Protein AF-A0A8S1X9P2-F1 (afdb_monomer_lite)

Sequence (285 aa):
MLPKLHQSSSVQSVRTSEDFSLNEVKRRQKQLELESQTVENRIKQLKKENEKLSKKVEMAEQLALDVYASRLAQKMKKEQKQHQLSMIDPTKYQQTQYERMHLKKMKQEVREMKHQDAQLMKNSIKFEIMRTNEEQIKIAQNLRLRATLKKEEEKLSQAMIQEKLFEKQQKVRLEQERERQKIIMENEKYEYSIKQLEAQELKLVEKLQATQQREQAVKEKLMAATRLAPEDFDRTYLGGQSIICDQEKQEQKQEEQKQEEQQEQKEQQQEGGQSGEGGQGTQTE

Structure (mmCIF, N/CA/C/O backbone):
data_AF-A0A8S1X9P2-F1
#
_entry.id   AF-A0A8S1X9P2-F1
#
loop_
_atom_site.group_PDB
_atom_site.id
_atom_site.type_symbol
_atom_site.label_atom_id
_atom_site.label_alt_id
_atom_site.label_comp_id
_atom_site.label_asym_id
_atom_site.label_entity_id
_atom_site.label_seq_id
_atom_site.pdbx_PDB_ins_code
_atom_site.Cartn_x
_atom_site.Cartn_y
_atom_site.Cartn_z
_atom_site.occupancy
_atom_site.B_iso_or_equiv
_atom_site.auth_seq_id
_atom_site.auth_comp_id
_atom_site.auth_asym_id
_atom_site.auth_atom_id
_atom_site.pdbx_PDB_model_num
ATOM 1 N N . MET A 1 1 ? -12.035 -14.736 33.231 1.00 41.22 1 MET A N 1
ATOM 2 C CA . MET A 1 1 ? -10.633 -14.357 32.948 1.00 41.22 1 MET A CA 1
ATOM 3 C C . MET A 1 1 ? -10.681 -13.140 32.047 1.00 41.22 1 MET A C 1
ATOM 5 O O . MET A 1 1 ? -11.516 -13.146 31.151 1.00 41.22 1 MET A O 1
ATOM 9 N N . LEU A 1 2 ? -9.856 -12.119 32.282 1.00 44.03 2 LEU A N 1
ATOM 10 C CA . LEU A 1 2 ? -9.771 -10.975 31.369 1.00 44.03 2 LEU A CA 1
ATOM 11 C C . LEU A 1 2 ? -9.120 -11.402 30.040 1.00 44.03 2 LEU A C 1
ATOM 13 O O . LEU A 1 2 ? -8.234 -12.265 30.065 1.00 44.03 2 LEU A O 1
ATOM 17 N N . PRO A 1 3 ? -9.493 -10.797 28.897 1.00 45.56 3 PRO A N 1
ATOM 18 C CA . PRO A 1 3 ? -8.665 -10.853 27.702 1.00 45.56 3 PRO A CA 1
ATOM 19 C C . PRO A 1 3 ? -7.282 -10.293 28.047 1.00 45.56 3 PRO A C 1
ATOM 21 O O . PRO A 1 3 ? -7.175 -9.191 28.586 1.00 45.56 3 PRO A O 1
ATOM 24 N N . LYS A 1 4 ? -6.207 -11.030 27.749 1.00 45.28 4 LYS A N 1
ATOM 25 C CA . LYS A 1 4 ? -4.866 -10.439 27.814 1.00 45.28 4 LYS A CA 1
ATOM 26 C C . LYS A 1 4 ? -4.797 -9.351 26.749 1.00 45.28 4 LYS A C 1
ATOM 28 O O . LYS A 1 4 ? -4.825 -9.680 25.561 1.00 45.28 4 LYS A O 1
ATOM 33 N N . LEU A 1 5 ? -4.673 -8.092 27.172 1.00 44.78 5 LEU A N 1
ATOM 34 C CA . LEU A 1 5 ? -4.227 -7.006 26.305 1.00 44.78 5 LEU A CA 1
ATOM 35 C C . LEU A 1 5 ? -2.897 -7.435 25.686 1.00 44.78 5 LEU A C 1
ATOM 37 O O . LEU A 1 5 ? -1.867 -7.483 26.360 1.00 44.78 5 LEU A O 1
ATOM 41 N N . HIS A 1 6 ? -2.939 -7.806 24.411 1.00 48.06 6 HIS A N 1
ATOM 42 C CA . HIS A 1 6 ? -1.732 -7.979 23.629 1.00 48.06 6 HIS A CA 1
ATOM 43 C C . HIS A 1 6 ? -1.259 -6.565 23.328 1.00 48.06 6 HIS A C 1
ATOM 45 O O . HIS A 1 6 ? -1.804 -5.912 22.443 1.00 48.06 6 HIS A O 1
ATOM 51 N N . GLN A 1 7 ? -0.289 -6.080 24.108 1.00 44.88 7 GLN A N 1
ATOM 52 C CA . GLN A 1 7 ? 0.473 -4.899 23.718 1.00 44.88 7 GLN A CA 1
ATOM 53 C C . GLN A 1 7 ? 0.973 -5.142 22.294 1.00 44.88 7 GLN A C 1
ATOM 55 O O . GLN A 1 7 ? 1.669 -6.136 22.065 1.00 44.88 7 GLN A O 1
ATOM 60 N N . SER A 1 8 ? 0.575 -4.272 21.360 1.00 49.81 8 SER A N 1
ATOM 61 C CA . SER A 1 8 ? 1.007 -4.281 19.962 1.00 49.81 8 SER A CA 1
ATOM 62 C C . SER A 1 8 ? 2.530 -4.442 19.954 1.00 49.81 8 SER A C 1
ATOM 64 O O . SER A 1 8 ? 3.248 -3.574 20.454 1.00 49.81 8 SER A O 1
ATOM 66 N N . SER A 1 9 ? 3.014 -5.623 19.544 1.00 43.22 9 SER A N 1
ATOM 67 C CA . SER A 1 9 ? 4.358 -6.097 19.899 1.00 43.22 9 SER A CA 1
ATOM 68 C C . SER A 1 9 ? 5.398 -5.120 19.377 1.00 43.22 9 SER A C 1
ATOM 70 O O . SER A 1 9 ? 5.519 -5.010 18.158 1.00 43.22 9 SER A O 1
ATOM 72 N N . SER A 1 10 ? 6.088 -4.424 20.294 1.00 46.69 10 SER A N 1
ATOM 73 C CA . SER A 1 10 ? 6.874 -3.208 20.037 1.00 46.69 10 SER A CA 1
ATOM 74 C C . SER A 1 10 ? 7.540 -3.227 18.663 1.00 46.69 10 SER A C 1
ATOM 76 O O . SER A 1 10 ? 8.606 -3.818 18.477 1.00 46.69 10 SER A O 1
ATOM 78 N N . VAL A 1 11 ? 6.871 -2.601 17.688 1.00 51.28 11 VAL A N 1
ATOM 79 C CA . VAL A 1 11 ? 7.419 -2.429 16.347 1.00 51.28 11 VAL A CA 1
ATOM 80 C C . VAL A 1 11 ? 8.598 -1.500 16.540 1.00 51.28 11 VAL A C 1
ATOM 82 O O . VAL A 1 11 ? 8.418 -0.331 16.888 1.00 51.28 11 VAL A O 1
ATOM 85 N N . GLN A 1 12 ? 9.802 -2.060 16.419 1.00 41.25 12 GLN A N 1
ATOM 86 C CA . GLN A 1 12 ? 11.033 -1.331 16.678 1.00 41.25 12 GLN A CA 1
ATOM 87 C C . GLN A 1 12 ? 10.991 -0.029 15.884 1.00 41.25 12 GLN A C 1
ATOM 89 O O . GLN A 1 12 ? 10.782 -0.037 14.672 1.00 41.25 12 GLN A O 1
ATOM 94 N N . SER A 1 13 ? 11.162 1.092 16.584 1.00 44.38 13 SER A N 1
ATOM 95 C CA . SER A 1 13 ? 11.239 2.413 15.970 1.00 44.38 13 SER A CA 1
ATOM 96 C C . SER A 1 13 ? 12.555 2.511 15.194 1.00 44.38 13 SER A C 1
ATOM 98 O O . SER A 1 13 ? 13.519 3.107 15.681 1.00 44.38 13 SER A O 1
ATOM 100 N N . VAL A 1 14 ? 12.592 1.920 13.995 1.00 44.09 14 VAL A N 1
ATOM 101 C CA . VAL A 1 14 ? 13.696 1.990 13.030 1.00 44.09 14 VAL A CA 1
ATOM 102 C C . VAL A 1 14 ? 13.754 3.413 12.467 1.00 44.09 14 VAL A C 1
ATOM 104 O O . VAL A 1 14 ? 13.361 3.707 11.343 1.00 44.09 14 VAL A O 1
ATOM 107 N N . ARG A 1 15 ? 14.221 4.333 13.316 1.00 52.78 15 ARG A N 1
ATOM 108 C CA . ARG A 1 15 ? 14.646 5.686 12.959 1.00 52.78 15 ARG A CA 1
ATOM 109 C C . ARG A 1 15 ? 16.045 5.615 12.351 1.00 52.78 15 ARG A C 1
ATOM 111 O O . ARG A 1 15 ? 17.013 6.088 12.941 1.00 52.78 15 ARG A O 1
ATOM 118 N N . THR A 1 16 ? 16.134 5.036 11.164 1.00 39.41 16 THR A N 1
ATOM 119 C CA . THR A 1 16 ? 17.288 5.178 10.275 1.00 39.41 16 THR A CA 1
ATOM 120 C C . THR A 1 16 ? 16.790 5.598 8.902 1.00 39.41 16 THR A C 1
ATOM 122 O O . THR A 1 16 ? 15.787 5.096 8.401 1.00 39.41 16 THR A O 1
ATOM 125 N N . SER A 1 17 ? 17.471 6.578 8.313 1.00 44.38 17 SER A N 1
ATOM 126 C CA . SER A 1 17 ? 17.181 7.113 6.983 1.00 44.38 17 SER A CA 1
ATOM 127 C C . SER A 1 17 ? 17.712 6.164 5.908 1.00 44.38 17 SER A C 1
ATOM 129 O O . SER A 1 17 ? 18.688 6.469 5.224 1.00 44.38 17 SER A O 1
ATOM 131 N N . GLU A 1 18 ? 17.105 4.987 5.813 1.00 43.50 18 GLU A N 1
ATOM 132 C CA . GLU A 1 18 ? 17.367 4.019 4.753 1.00 43.50 18 GLU A CA 1
ATOM 133 C C . GLU A 1 18 ? 16.342 4.219 3.633 1.00 43.50 18 GLU A C 1
ATOM 135 O O . GLU A 1 18 ? 15.146 4.386 3.884 1.00 43.50 18 GLU A O 1
ATOM 140 N N . ASP A 1 19 ? 16.812 4.234 2.383 1.00 51.72 19 ASP A N 1
ATOM 141 C CA . ASP A 1 19 ? 15.969 4.397 1.199 1.00 51.72 19 ASP A CA 1
ATOM 142 C C . ASP A 1 19 ? 15.127 3.132 0.961 1.00 51.72 19 ASP A C 1
ATOM 144 O O . ASP A 1 19 ? 15.431 2.312 0.093 1.00 51.72 19 ASP A O 1
ATOM 148 N N . PHE A 1 20 ? 14.046 2.980 1.735 1.00 65.06 20 PHE A N 1
ATOM 149 C CA . PHE A 1 20 ? 13.097 1.880 1.585 1.00 65.06 20 PHE A CA 1
ATOM 150 C C . PHE A 1 20 ? 12.673 1.743 0.124 1.00 65.06 20 PHE A C 1
ATOM 152 O O . PHE A 1 20 ? 12.268 2.713 -0.528 1.00 65.06 20 PHE A O 1
ATOM 159 N N . SER A 1 21 ? 12.734 0.519 -0.392 1.00 86.62 21 SER A N 1
ATOM 160 C CA . SER A 1 21 ? 12.270 0.204 -1.733 1.00 86.62 21 SER A CA 1
ATOM 161 C C . SER A 1 21 ? 10.777 0.512 -1.860 1.00 86.62 21 SER A C 1
ATOM 163 O O . SER A 1 21 ? 10.005 0.327 -0.917 1.00 86.62 21 SER A O 1
ATOM 165 N N . LEU A 1 22 ? 10.316 0.865 -3.062 1.00 86.06 22 LEU A N 1
ATOM 166 C CA . LEU A 1 22 ? 8.883 0.970 -3.361 1.00 86.06 22 LEU A CA 1
ATOM 167 C C . LEU A 1 22 ? 8.110 -0.308 -2.954 1.00 86.06 22 LEU A C 1
ATOM 169 O O . LEU A 1 22 ? 6.969 -0.237 -2.498 1.00 86.06 22 LEU A O 1
ATOM 173 N N . ASN A 1 23 ? 8.757 -1.475 -3.042 1.00 87.38 23 ASN A N 1
ATOM 174 C CA . ASN A 1 23 ? 8.205 -2.766 -2.618 1.00 87.38 23 ASN A CA 1
ATOM 175 C C . ASN A 1 23 ? 8.175 -2.967 -1.090 1.00 87.38 23 ASN A C 1
ATOM 177 O O . ASN A 1 23 ? 7.505 -3.875 -0.603 1.00 87.38 23 ASN A O 1
ATOM 181 N N . GLU A 1 24 ? 8.914 -2.178 -0.317 1.00 88.75 24 GLU A N 1
ATOM 182 C CA . GLU A 1 24 ? 8.923 -2.194 1.155 1.00 88.75 24 GLU A CA 1
ATOM 183 C C . GLU A 1 24 ? 7.881 -1.227 1.691 1.00 88.75 24 GLU A C 1
ATOM 185 O O . GLU A 1 24 ? 7.040 -1.626 2.492 1.00 88.75 24 GLU A O 1
ATOM 190 N N . VAL A 1 25 ? 7.828 -0.020 1.126 1.00 91.38 25 VAL A N 1
ATOM 191 C CA . VAL A 1 25 ? 6.778 0.967 1.401 1.00 91.38 25 VAL A CA 1
ATOM 192 C C . VAL A 1 25 ? 5.381 0.391 1.099 1.00 91.38 25 VAL A C 1
ATOM 194 O O . VAL A 1 25 ? 4.486 0.503 1.939 1.00 91.38 25 VAL A O 1
ATOM 197 N N . LYS A 1 26 ? 5.206 -0.337 -0.020 1.00 91.19 26 LYS A N 1
ATOM 198 C CA . LYS A 1 26 ? 3.959 -1.072 -0.342 1.00 91.19 26 LYS A CA 1
ATOM 199 C C . LYS A 1 26 ? 3.680 -2.269 0.580 1.00 91.19 26 LYS A C 1
ATOM 201 O O . LYS A 1 26 ? 2.520 -2.582 0.841 1.00 91.19 26 LYS A O 1
ATOM 206 N N . ARG A 1 27 ? 4.713 -2.941 1.110 1.00 92.38 27 ARG A N 1
ATOM 207 C CA . ARG A 1 27 ? 4.535 -3.999 2.128 1.00 92.38 27 ARG A CA 1
ATOM 208 C C . ARG A 1 27 ? 4.096 -3.412 3.475 1.00 92.38 27 ARG A C 1
ATOM 210 O O . ARG A 1 27 ? 3.209 -3.988 4.102 1.00 92.38 27 ARG A O 1
ATOM 217 N N . ARG A 1 28 ? 4.645 -2.259 3.877 1.00 91.81 28 ARG A N 1
ATOM 218 C CA . ARG A 1 28 ? 4.240 -1.525 5.088 1.00 91.81 28 ARG A CA 1
ATOM 219 C C . ARG A 1 28 ? 2.803 -1.006 4.986 1.00 91.81 28 ARG A C 1
ATOM 221 O O . ARG A 1 28 ? 2.059 -1.199 5.939 1.00 91.81 28 ARG A O 1
ATOM 228 N N . GLN A 1 29 ? 2.381 -0.476 3.833 1.00 93.81 29 GLN A N 1
ATOM 229 C CA . GLN A 1 29 ? 0.988 -0.055 3.596 1.00 93.81 29 GLN A CA 1
ATOM 230 C C . GLN A 1 29 ? -0.006 -1.179 3.904 1.00 93.81 29 GLN A C 1
ATOM 232 O O . GLN A 1 29 ? -0.867 -1.040 4.769 1.00 93.81 29 GLN A O 1
ATOM 237 N N . LYS A 1 30 ? 0.195 -2.349 3.290 1.00 94.69 30 LYS A N 1
ATOM 238 C CA . LYS A 1 30 ? -0.652 -3.525 3.522 1.00 94.69 30 LYS A CA 1
ATOM 239 C C . LYS A 1 30 ? -0.609 -4.032 4.972 1.00 94.69 30 LYS A C 1
ATOM 241 O O . LYS A 1 30 ? -1.596 -4.576 5.460 1.00 94.69 30 LYS A O 1
ATOM 246 N N . GLN A 1 31 ? 0.522 -3.890 5.668 1.00 94.44 31 GLN A N 1
ATOM 247 C CA . GLN A 1 31 ? 0.604 -4.223 7.094 1.00 94.44 31 GLN A CA 1
ATOM 248 C C . GLN A 1 31 ? -0.285 -3.288 7.926 1.00 94.44 31 GLN A C 1
ATOM 250 O O . GLN A 1 31 ? -1.043 -3.770 8.761 1.00 94.44 31 GLN A O 1
ATOM 255 N N . LEU A 1 32 ? -0.230 -1.982 7.657 1.00 92.75 32 LEU A N 1
ATOM 256 C CA . LEU A 1 32 ? -1.015 -0.959 8.350 1.00 92.75 32 LEU A CA 1
ATOM 257 C C . LEU A 1 32 ? -2.524 -1.098 8.092 1.00 92.75 32 LEU A C 1
ATOM 259 O O . LEU A 1 32 ? -3.319 -0.963 9.018 1.00 92.75 32 LEU A O 1
ATOM 263 N N . GLU A 1 33 ? -2.933 -1.444 6.869 1.00 93.19 33 GLU A N 1
ATOM 264 C CA . GLU A 1 33 ? -4.331 -1.776 6.546 1.00 93.19 33 GLU A CA 1
ATOM 265 C C . GLU A 1 33 ? -4.862 -2.934 7.416 1.00 93.19 33 GLU A C 1
ATOM 267 O O . GLU A 1 33 ? -5.949 -2.845 7.995 1.00 93.19 33 GLU A O 1
ATOM 272 N N . LEU A 1 34 ? -4.075 -4.009 7.552 1.00 94.38 34 LEU A N 1
ATOM 273 C CA . LEU A 1 34 ? -4.416 -5.176 8.375 1.00 94.38 34 LEU A CA 1
ATOM 274 C C . LEU A 1 34 ? -4.396 -4.856 9.878 1.00 94.38 34 LEU A C 1
ATOM 276 O O . LEU A 1 34 ? -5.236 -5.358 10.626 1.00 94.38 34 LEU A O 1
ATOM 280 N N . GLU A 1 35 ? -3.457 -4.023 10.323 1.00 92.56 35 GLU A N 1
ATOM 281 C CA . GLU A 1 35 ? -3.331 -3.556 11.706 1.00 92.56 35 GLU A CA 1
ATOM 282 C C . GLU A 1 35 ? -4.546 -2.701 12.105 1.00 92.56 35 GLU A C 1
ATOM 284 O O . GLU A 1 35 ? -5.228 -3.026 13.078 1.00 92.56 35 GLU A O 1
ATOM 289 N N . SER A 1 36 ? -4.914 -1.717 11.277 1.00 93.38 36 SER A N 1
ATOM 290 C CA . SER A 1 36 ? -6.122 -0.893 11.435 1.00 93.38 36 SER A CA 1
ATOM 291 C C . SER A 1 36 ? -7.396 -1.740 11.520 1.00 93.38 36 SER A C 1
ATOM 293 O O . SER A 1 36 ? -8.146 -1.649 12.497 1.00 93.38 36 SER A O 1
ATOM 295 N N . GLN A 1 37 ? -7.602 -2.665 10.574 1.00 93.56 37 GLN A N 1
ATOM 296 C CA . GLN A 1 37 ? -8.762 -3.562 10.599 1.00 93.56 37 GLN A CA 1
ATOM 297 C C . GLN A 1 37 ? -8.764 -4.498 11.827 1.00 93.56 37 GLN A C 1
ATOM 299 O O . GLN A 1 37 ? -9.829 -4.874 12.326 1.00 93.56 37 GLN A O 1
ATOM 304 N N . THR A 1 38 ? -7.591 -4.841 12.365 1.00 95.50 38 THR A N 1
ATOM 305 C CA . THR A 1 38 ? -7.461 -5.621 13.606 1.00 95.50 38 THR A CA 1
ATOM 306 C C . THR A 1 38 ? -7.850 -4.802 14.841 1.00 95.50 38 THR A C 1
ATOM 308 O O . THR A 1 38 ? -8.522 -5.339 15.725 1.00 95.50 38 THR A O 1
ATOM 311 N N . VAL A 1 39 ? -7.502 -3.511 14.912 1.00 90.62 39 VAL A N 1
ATOM 312 C CA . VAL A 1 39 ? -7.982 -2.606 15.978 1.00 90.62 39 VAL A CA 1
ATOM 313 C C . VAL A 1 39 ? -9.495 -2.390 15.859 1.00 90.62 39 VAL A C 1
ATOM 315 O O . VAL A 1 39 ? -10.218 -2.566 16.839 1.00 90.62 39 VAL A O 1
ATOM 318 N N . GLU A 1 40 ? -10.019 -2.114 14.658 1.00 92.19 40 GLU A N 1
ATOM 319 C CA . GLU A 1 40 ? -11.467 -1.976 14.439 1.00 92.19 40 GLU A CA 1
ATOM 320 C C . GLU A 1 40 ? -12.256 -3.202 14.915 1.00 92.19 40 GLU A C 1
ATOM 322 O O . GLU A 1 40 ? -13.329 -3.069 15.507 1.00 92.19 40 GLU A O 1
ATOM 327 N N . ASN A 1 41 ? -11.758 -4.409 14.640 1.00 94.81 41 ASN A N 1
ATOM 328 C CA . ASN A 1 41 ? -12.434 -5.640 15.035 1.00 94.81 41 ASN A CA 1
ATOM 329 C C . ASN A 1 41 ? -12.411 -5.842 16.558 1.00 94.81 41 ASN A C 1
ATOM 331 O O . ASN A 1 41 ? -13.426 -6.264 17.117 1.00 94.81 41 ASN A O 1
ATOM 335 N N . ARG A 1 42 ? -11.327 -5.448 17.243 1.00 94.19 42 ARG A N 1
ATOM 336 C CA . ARG A 1 42 ? -11.269 -5.402 18.714 1.00 94.19 42 ARG A CA 1
ATOM 337 C C . ARG A 1 42 ? -12.253 -4.380 19.289 1.00 94.19 42 ARG A C 1
ATOM 339 O O . ARG A 1 42 ? -13.048 -4.737 20.154 1.00 94.19 42 ARG A O 1
ATOM 346 N N . ILE A 1 43 ? -12.327 -3.170 18.728 1.00 93.06 43 ILE A N 1
ATOM 347 C CA . ILE A 1 43 ? -13.335 -2.148 19.077 1.00 93.06 43 ILE A CA 1
ATOM 348 C C . ILE A 1 43 ? -14.765 -2.686 18.904 1.00 93.06 43 ILE A C 1
ATOM 350 O O . ILE A 1 43 ? -15.606 -2.525 19.791 1.00 93.06 43 ILE A O 1
ATOM 354 N N . LYS A 1 44 ? -15.062 -3.351 17.779 1.00 94.38 44 LYS A N 1
ATOM 355 C CA . LYS A 1 44 ? -16.380 -3.952 17.500 1.00 94.38 44 LYS A CA 1
ATOM 356 C C . LYS A 1 44 ? -16.704 -5.095 18.470 1.00 94.38 44 LYS A C 1
ATOM 358 O O . LYS A 1 44 ? -17.869 -5.257 18.833 1.00 94.38 44 LYS A O 1
ATOM 363 N N . GLN A 1 45 ? -15.707 -5.865 18.912 1.00 93.50 45 GLN A N 1
ATOM 364 C CA . GLN A 1 45 ? -15.873 -6.881 19.952 1.00 93.50 45 GLN A CA 1
ATOM 365 C C . GLN A 1 45 ? -16.138 -6.247 21.324 1.00 93.50 45 GLN A C 1
ATOM 367 O O . GLN A 1 45 ? -17.126 -6.611 21.954 1.00 93.50 45 GLN A O 1
ATOM 372 N N . LEU A 1 46 ? -15.332 -5.269 21.752 1.00 90.38 46 LEU A N 1
ATOM 373 C CA . LEU A 1 46 ? -15.502 -4.562 23.028 1.00 90.38 46 LEU A CA 1
ATOM 374 C C . LEU A 1 46 ? -16.867 -3.876 23.125 1.00 90.38 46 LEU A C 1
ATOM 376 O O . LEU A 1 46 ? -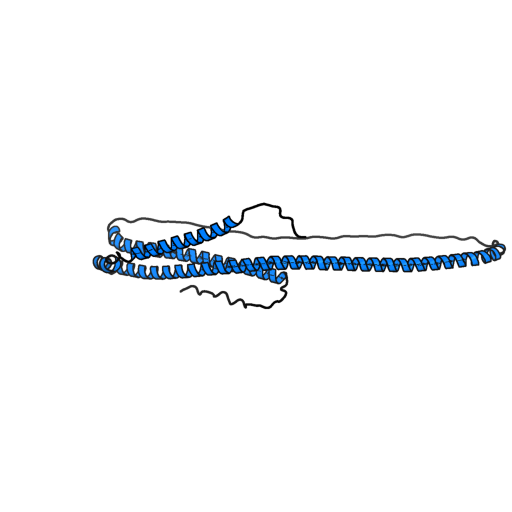17.539 -4.019 24.141 1.00 90.38 46 LEU A O 1
ATOM 380 N N . LYS A 1 47 ? -17.330 -3.206 22.059 1.00 91.12 47 LYS A N 1
ATOM 381 C CA . LYS A 1 47 ? -18.683 -2.620 22.011 1.00 91.12 47 LYS A CA 1
ATOM 382 C C . LYS A 1 47 ? -19.768 -3.685 22.219 1.00 91.12 47 LYS A C 1
ATOM 384 O O . LYS A 1 47 ? -20.650 -3.480 23.043 1.00 91.12 47 LYS A O 1
ATOM 389 N N . LYS A 1 48 ? -19.669 -4.843 21.550 1.00 93.88 48 LYS A N 1
ATOM 390 C CA . LYS A 1 48 ? -20.620 -5.965 21.702 1.00 93.88 48 LYS A CA 1
ATOM 391 C C . LYS A 1 48 ? -20.532 -6.668 23.059 1.00 93.88 48 LYS A C 1
ATOM 393 O O . LYS A 1 48 ? -21.536 -7.191 23.532 1.00 93.88 48 LYS A O 1
ATOM 398 N N . GLU A 1 49 ? -19.350 -6.751 23.665 1.00 91.75 49 GLU A N 1
ATOM 399 C CA . GLU A 1 49 ? -19.176 -7.323 25.003 1.00 91.75 49 GLU A CA 1
ATOM 400 C C . GLU A 1 49 ? -19.740 -6.384 26.068 1.00 91.75 49 GLU A C 1
ATOM 402 O O . GLU A 1 49 ? -20.504 -6.830 26.921 1.00 91.75 49 GLU A O 1
ATOM 407 N N . ASN A 1 50 ? -19.455 -5.085 25.951 1.00 88.25 50 ASN A N 1
ATOM 408 C CA . ASN A 1 50 ? -19.985 -4.065 26.842 1.00 88.25 50 ASN A CA 1
ATOM 409 C C . ASN A 1 50 ? -21.509 -3.961 26.715 1.00 88.25 50 ASN A C 1
ATOM 411 O O . ASN A 1 50 ? -22.187 -4.063 27.719 1.00 88.25 50 ASN A O 1
ATOM 415 N N . GLU A 1 51 ? -22.078 -3.916 25.506 1.00 90.88 51 GLU A N 1
ATOM 416 C CA . GLU A 1 51 ? -23.538 -3.934 25.298 1.00 90.88 51 GLU A CA 1
ATOM 417 C C . GLU A 1 51 ? -24.209 -5.165 25.941 1.00 90.88 51 GLU A C 1
ATOM 419 O O . GLU A 1 51 ? -25.241 -5.046 26.600 1.00 90.88 51 GLU A O 1
ATOM 424 N N . LYS A 1 52 ? -23.609 -6.358 25.806 1.00 92.88 52 LYS A N 1
ATOM 425 C CA . LYS A 1 52 ? -24.085 -7.579 26.483 1.00 92.88 52 LYS A CA 1
ATOM 426 C C . LYS A 1 52 ? -23.954 -7.502 28.002 1.00 92.88 52 LYS A C 1
ATOM 428 O O . LYS A 1 52 ? -24.722 -8.162 28.699 1.00 92.88 52 LYS A O 1
ATOM 433 N N . LEU A 1 53 ? -22.966 -6.773 28.514 1.00 87.44 53 LEU A N 1
ATOM 434 C CA . LEU A 1 53 ? -22.725 -6.621 29.941 1.00 87.44 53 LEU A CA 1
ATOM 435 C C . LEU A 1 53 ? -23.621 -5.539 30.549 1.00 87.44 53 LEU A C 1
ATOM 437 O O . LEU A 1 53 ? -24.242 -5.820 31.562 1.00 87.44 53 LEU A O 1
ATOM 441 N N . SER A 1 54 ? -23.789 -4.381 29.907 1.00 87.38 54 SER A N 1
ATOM 442 C CA . SER A 1 54 ? -24.792 -3.368 30.252 1.00 87.38 54 SER A CA 1
ATOM 443 C C . SER A 1 54 ? -26.184 -3.986 30.262 1.00 87.38 54 SER A C 1
ATOM 445 O O . SER A 1 54 ? -26.851 -3.915 31.281 1.00 87.38 54 SER A O 1
ATOM 447 N N . LYS A 1 55 ? -26.565 -4.760 29.236 1.00 90.69 55 LYS A N 1
ATOM 448 C CA . LYS A 1 55 ? -27.840 -5.499 29.241 1.00 90.69 55 LYS A CA 1
ATOM 449 C C . LYS A 1 55 ? -27.941 -6.533 30.362 1.00 90.69 55 LYS A C 1
ATOM 451 O O . LYS A 1 55 ? -29.031 -6.754 30.867 1.00 90.69 55 LYS A O 1
ATOM 456 N N . LYS A 1 56 ? -26.840 -7.156 30.802 1.00 87.31 56 LYS A N 1
ATOM 457 C CA . LYS A 1 56 ? -26.833 -8.007 32.010 1.00 87.31 56 LYS A CA 1
ATOM 458 C C . LYS A 1 56 ? -26.923 -7.205 33.304 1.00 87.31 56 LYS A C 1
ATOM 460 O O . LYS A 1 56 ? -27.530 -7.702 34.239 1.00 87.31 56 LYS A O 1
ATOM 465 N N . VAL A 1 57 ? -26.317 -6.022 33.371 1.00 81.88 57 VAL A N 1
ATOM 466 C CA . VAL A 1 57 ? -26.392 -5.091 34.504 1.00 81.88 57 VAL A CA 1
ATOM 467 C C . VAL A 1 57 ? -27.817 -4.573 34.621 1.00 81.88 57 VAL A C 1
ATOM 469 O O . VAL A 1 57 ? -28.436 -4.805 35.642 1.00 81.88 57 VAL A O 1
ATOM 472 N N . GLU A 1 58 ? -28.381 -4.014 33.553 1.00 85.00 58 GLU A N 1
ATOM 473 C CA . GLU A 1 58 ? -29.785 -3.615 33.430 1.00 85.00 58 GLU A CA 1
ATOM 474 C C . GLU A 1 58 ? -30.720 -4.780 33.763 1.00 85.00 58 GLU A C 1
ATOM 476 O O . GLU A 1 58 ? -31.591 -4.631 34.607 1.00 85.00 58 GLU A O 1
ATOM 481 N N . MET A 1 59 ? -30.516 -5.975 33.192 1.00 85.62 59 MET A N 1
ATOM 482 C CA . MET A 1 59 ? -31.318 -7.151 33.546 1.00 85.62 59 MET A CA 1
ATOM 483 C C . MET A 1 59 ? -31.073 -7.658 34.969 1.00 85.62 59 MET A C 1
ATOM 485 O O . MET A 1 59 ? -31.941 -8.351 35.471 1.00 85.62 59 MET A O 1
ATOM 489 N N . ALA A 1 60 ? -29.952 -7.370 35.634 1.00 77.06 60 ALA A N 1
ATOM 490 C CA . ALA A 1 60 ? -29.681 -7.800 37.011 1.00 77.06 60 ALA A CA 1
ATOM 491 C C . ALA A 1 60 ? -30.064 -6.737 38.051 1.00 77.06 60 ALA A C 1
ATOM 493 O O . ALA A 1 60 ? -30.384 -7.091 39.179 1.00 77.06 60 ALA A O 1
ATOM 494 N N . GLU A 1 61 ? -30.102 -5.461 37.672 1.00 79.38 61 GLU A N 1
ATOM 495 C CA . GLU A 1 61 ? -30.723 -4.361 38.409 1.00 79.38 61 GLU A CA 1
ATOM 496 C C . GLU A 1 61 ? -32.230 -4.489 38.308 1.00 79.38 61 GLU A C 1
ATOM 498 O O . GLU A 1 61 ? -32.893 -4.545 39.336 1.00 79.38 61 GLU A O 1
ATOM 503 N N . GLN A 1 62 ? -32.760 -4.663 37.097 1.00 82.69 62 GLN A N 1
ATOM 504 C CA . GLN A 1 62 ? -34.160 -4.976 36.876 1.00 82.69 62 GLN A C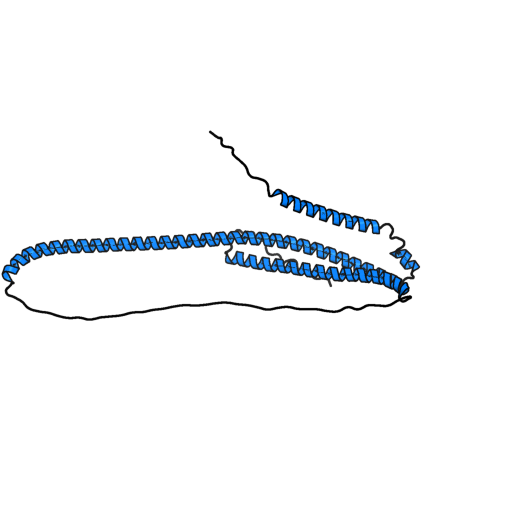A 1
ATOM 505 C C . GLN A 1 62 ? -34.517 -6.345 37.450 1.00 82.69 62 GLN A C 1
ATOM 507 O O . GLN A 1 62 ? -35.613 -6.454 37.947 1.00 82.69 62 GLN A O 1
ATOM 512 N N . LEU A 1 63 ? -33.638 -7.359 37.514 1.00 81.69 63 LEU A N 1
ATOM 513 C CA . LEU A 1 63 ? -33.915 -8.603 38.261 1.00 81.69 63 LEU A CA 1
ATOM 514 C C . LEU A 1 63 ? -33.654 -8.476 39.768 1.00 81.69 63 LEU A C 1
ATOM 516 O O . LEU A 1 63 ? -34.178 -9.281 40.519 1.00 81.69 63 LEU A O 1
ATOM 520 N N . ALA A 1 64 ? -32.913 -7.490 40.273 1.00 70.94 64 ALA A N 1
ATOM 521 C CA . ALA A 1 64 ? -32.878 -7.203 41.711 1.00 70.94 64 ALA A CA 1
ATOM 522 C C . ALA A 1 64 ? -34.165 -6.479 42.118 1.00 70.94 64 ALA A C 1
ATOM 524 O O . ALA A 1 64 ? -34.845 -6.908 43.050 1.00 70.94 64 ALA A O 1
ATOM 525 N N . LEU A 1 65 ? -34.542 -5.457 41.347 1.00 78.44 65 LEU A N 1
ATOM 526 C CA . LEU A 1 65 ? -35.805 -4.739 41.439 1.00 78.44 65 LEU A CA 1
ATOM 527 C C . LEU A 1 65 ? -37.000 -5.633 41.127 1.00 78.44 65 LEU A C 1
ATOM 529 O O . LEU A 1 65 ? -37.995 -5.440 41.791 1.00 78.44 65 LEU A O 1
ATOM 533 N N . ASP A 1 66 ? -36.900 -6.631 40.244 1.00 74.94 66 ASP A N 1
ATOM 534 C CA . ASP A 1 66 ? -37.924 -7.642 39.935 1.00 74.94 66 ASP A CA 1
ATOM 535 C C . ASP A 1 66 ? -37.738 -8.921 40.749 1.00 74.94 66 ASP A C 1
ATOM 537 O O . ASP A 1 66 ? -38.601 -9.769 40.688 1.00 74.94 66 ASP A O 1
ATOM 541 N N . VAL A 1 67 ? -36.699 -9.145 41.552 1.00 75.88 67 VAL A N 1
ATOM 542 C CA . VAL A 1 67 ? -36.740 -10.217 42.571 1.00 75.88 67 VAL A CA 1
ATOM 543 C C . VAL A 1 67 ? -37.319 -9.653 43.851 1.00 75.88 67 VAL A C 1
ATOM 545 O O . VAL A 1 67 ? -38.167 -10.308 44.445 1.00 75.88 67 VAL A O 1
ATOM 548 N N . TYR A 1 68 ? -37.006 -8.404 44.191 1.00 70.81 68 TYR A N 1
ATOM 549 C CA . TYR A 1 68 ? -37.815 -7.585 45.088 1.00 70.81 68 TYR A CA 1
ATOM 550 C C . TYR A 1 68 ? -39.260 -7.497 44.567 1.00 70.81 68 TYR A C 1
ATOM 552 O O . TYR A 1 68 ? -40.191 -7.956 45.226 1.00 70.81 68 TYR A O 1
ATOM 560 N N . ALA A 1 69 ? -39.452 -7.045 43.325 1.00 69.44 69 ALA A N 1
ATOM 561 C CA . ALA A 1 69 ? -40.758 -6.827 42.716 1.00 69.44 69 ALA A CA 1
ATOM 562 C C . ALA A 1 69 ? -41.392 -8.070 42.084 1.00 69.44 69 ALA A C 1
ATOM 564 O O . ALA A 1 69 ? -42.494 -7.949 41.590 1.00 69.44 69 ALA A O 1
ATOM 565 N N . SER A 1 70 ? -40.810 -9.275 42.174 1.00 54.97 70 SER A N 1
ATOM 566 C CA . SER A 1 70 ? -41.459 -10.575 41.870 1.00 54.97 70 SER A CA 1
ATOM 567 C C . SER A 1 70 ? -41.659 -11.414 43.141 1.00 54.97 70 SER A C 1
ATOM 569 O O . SER A 1 70 ? -42.688 -12.074 43.295 1.00 54.97 70 SER A O 1
ATOM 571 N N . ARG A 1 71 ? -40.841 -11.211 44.183 1.00 55.72 71 ARG A N 1
ATOM 572 C CA . ARG A 1 71 ? -41.354 -11.335 45.560 1.00 55.72 71 ARG A CA 1
ATOM 573 C C . ARG A 1 71 ? -42.532 -10.370 45.796 1.00 55.72 71 ARG A C 1
ATOM 575 O O . ARG A 1 71 ? -43.376 -10.667 46.636 1.00 55.72 71 ARG A O 1
ATOM 582 N N . LEU A 1 72 ? -42.667 -9.300 44.996 1.00 51.12 72 LEU A N 1
ATOM 583 C CA . LEU A 1 72 ? -43.874 -8.468 44.888 1.00 51.12 72 LEU A CA 1
ATOM 584 C C . LEU A 1 72 ? -44.868 -8.891 43.775 1.00 51.12 72 LEU A C 1
ATOM 586 O O . LEU A 1 72 ? -46.068 -8.719 43.968 1.00 51.12 72 LEU A O 1
ATOM 590 N N . ALA A 1 73 ? -44.408 -9.492 42.665 1.00 47.50 73 ALA A N 1
ATOM 591 C CA . ALA A 1 73 ? -45.195 -9.730 41.442 1.00 47.50 73 ALA A CA 1
ATOM 592 C C . ALA A 1 73 ? -45.102 -11.104 40.732 1.00 47.50 73 ALA A C 1
ATOM 594 O O . ALA A 1 73 ? -45.892 -11.319 39.830 1.00 47.50 73 ALA A O 1
ATOM 595 N N . GLN A 1 74 ? -44.356 -12.118 41.174 1.00 46.56 74 GLN A N 1
ATOM 596 C CA . GLN A 1 74 ? -44.834 -13.515 41.121 1.00 46.56 74 GLN A CA 1
ATOM 597 C C . GLN A 1 74 ? -45.877 -13.759 42.221 1.00 46.56 74 GLN A C 1
ATOM 599 O O . GLN A 1 74 ? -46.821 -14.519 41.994 1.00 46.56 74 GLN A O 1
ATOM 604 N N . LYS A 1 75 ? -45.833 -12.938 43.281 1.00 46.19 75 LYS A N 1
ATOM 605 C CA . LYS A 1 75 ? -46.990 -12.475 44.076 1.00 46.19 75 LYS A CA 1
ATOM 606 C C . LYS A 1 75 ? -48.066 -11.726 43.216 1.00 46.19 75 LYS A C 1
ATOM 608 O O . LYS A 1 75 ? -49.082 -11.323 43.767 1.00 46.19 75 LYS A O 1
ATOM 613 N N . MET A 1 76 ? -47.901 -11.619 41.872 1.00 41.03 76 MET A N 1
ATOM 614 C CA . MET A 1 76 ? -48.852 -11.120 40.830 1.00 41.03 76 MET A CA 1
ATOM 615 C C . MET A 1 76 ? -48.846 -11.940 39.467 1.00 41.03 76 MET A C 1
ATOM 617 O O . MET A 1 76 ? -49.523 -12.967 39.398 1.00 41.03 76 MET A O 1
ATOM 621 N N . LYS A 1 77 ? -48.103 -11.560 38.385 1.00 38.66 77 LYS A N 1
ATOM 622 C CA . LYS A 1 77 ? -48.113 -12.018 36.939 1.00 38.66 77 LYS A CA 1
ATOM 623 C C . LYS A 1 77 ? -46.816 -12.738 36.410 1.00 38.66 77 LYS A C 1
ATOM 625 O O . LYS A 1 77 ? -45.908 -12.937 37.209 1.00 38.66 77 LYS A O 1
ATOM 630 N N . LYS A 1 78 ? -46.747 -13.208 35.127 1.00 56.66 78 LYS A N 1
ATOM 631 C CA . LYS A 1 78 ? -45.664 -14.049 34.488 1.00 56.66 78 LYS A CA 1
ATOM 632 C C . LYS A 1 78 ? -45.701 -14.086 32.907 1.00 56.66 78 LYS A C 1
ATOM 634 O O . LYS A 1 78 ? -46.695 -14.591 32.395 1.00 56.66 78 LYS A O 1
ATOM 639 N N . GLU A 1 79 ? -44.653 -13.706 32.121 1.00 28.34 79 GLU A N 1
ATOM 640 C CA . GLU A 1 79 ? -44.667 -13.640 30.605 1.00 28.34 79 GLU A CA 1
ATOM 641 C C . GLU A 1 79 ? -43.291 -13.812 29.811 1.00 28.34 79 GLU A C 1
ATOM 643 O O . GLU A 1 79 ? -42.239 -13.849 30.439 1.00 28.34 79 GLU A O 1
ATOM 648 N N . GLN A 1 80 ? -43.318 -13.836 28.438 1.00 11.63 80 GLN A N 1
ATOM 649 C CA . GLN A 1 80 ? -42.277 -13.527 27.364 1.00 11.63 80 GLN A CA 1
ATOM 650 C C . GLN A 1 80 ? -41.274 -14.556 26.691 1.00 11.63 80 GLN A C 1
ATOM 652 O O . GLN A 1 80 ? -40.897 -15.543 27.318 1.00 11.63 80 GLN A O 1
ATOM 657 N N . LYS A 1 81 ? -40.859 -14.332 25.390 1.00 7.54 81 LYS A N 1
ATOM 658 C CA . LYS A 1 81 ? -39.921 -15.144 24.489 1.00 7.54 81 LYS A CA 1
ATOM 659 C C . LYS A 1 81 ? -39.283 -14.388 23.243 1.00 7.54 81 LYS A C 1
ATOM 661 O O . LYS A 1 81 ? -39.812 -13.347 22.881 1.00 7.54 81 LYS A O 1
ATOM 666 N N . GLN A 1 82 ? -38.224 -14.907 22.539 1.00 19.83 82 GLN A N 1
ATOM 667 C CA . GLN A 1 82 ? -37.516 -14.318 21.320 1.00 19.83 82 GLN A CA 1
ATOM 668 C C . GLN A 1 82 ? -36.757 -15.325 20.345 1.00 19.83 82 GLN A C 1
ATOM 670 O O . GLN A 1 82 ? -36.755 -16.518 20.646 1.00 19.83 82 GLN A O 1
ATOM 675 N N . HIS A 1 83 ? -36.156 -14.905 19.179 1.00 34.41 83 HIS A N 1
ATOM 676 C CA . HIS A 1 83 ? -35.654 -15.781 18.042 1.00 34.41 83 HIS A CA 1
ATOM 677 C C . HIS A 1 83 ? -34.661 -15.149 16.948 1.00 34.41 83 HIS A C 1
ATOM 679 O O . HIS A 1 83 ? -34.647 -13.930 16.834 1.00 34.41 83 HIS A O 1
ATOM 685 N N . GLN A 1 84 ? -33.937 -15.962 16.102 1.00 45.53 84 GLN A N 1
ATOM 686 C CA . GLN A 1 84 ? -33.144 -15.705 14.804 1.00 45.53 84 GLN A CA 1
ATOM 687 C C . GLN A 1 84 ? -31.797 -14.874 14.803 1.00 45.53 84 GLN A C 1
ATOM 689 O O . GLN A 1 84 ? -31.532 -14.274 15.836 1.00 45.53 84 GLN A O 1
ATOM 694 N N . LEU A 1 85 ? -30.843 -14.758 13.809 1.00 49.91 85 LEU A N 1
ATOM 695 C CA . LEU A 1 85 ? -30.377 -15.301 12.451 1.00 49.91 85 LEU A CA 1
ATOM 696 C C . LEU A 1 85 ? -28.828 -14.932 12.236 1.00 49.91 85 LEU A C 1
ATOM 698 O O . LEU A 1 85 ? -28.272 -14.511 13.247 1.00 49.91 85 LEU A O 1
ATOM 702 N N . SER A 1 86 ? -27.957 -14.970 11.167 1.00 51.91 86 SER A N 1
ATOM 703 C CA . SER A 1 86 ? -27.705 -15.325 9.696 1.00 51.91 86 SER A CA 1
ATOM 704 C C . SER A 1 86 ? -26.121 -15.294 9.424 1.00 51.91 86 SER A C 1
ATOM 706 O O . SER A 1 86 ? -25.442 -15.229 10.444 1.00 51.91 86 SER A O 1
ATOM 708 N N . MET A 1 87 ? -25.335 -15.276 8.289 1.00 44.50 87 MET A N 1
ATOM 709 C CA . MET A 1 87 ? -25.320 -15.292 6.765 1.00 44.50 87 MET A CA 1
ATOM 710 C C . MET A 1 87 ? -23.826 -15.513 6.199 1.00 44.50 87 MET A C 1
ATOM 712 O O . MET A 1 87 ? -23.000 -15.910 7.017 1.00 44.50 87 MET A O 1
ATOM 716 N N . ILE A 1 88 ? -23.455 -15.176 4.913 1.00 39.16 88 ILE A N 1
ATOM 717 C CA . ILE A 1 88 ? -22.088 -14.866 4.267 1.00 39.16 88 ILE A CA 1
ATOM 718 C C . ILE A 1 88 ? -21.179 -16.003 3.627 1.00 39.16 88 ILE A C 1
ATOM 720 O O . ILE A 1 88 ? -21.228 -17.109 4.155 1.00 39.16 88 ILE A O 1
ATOM 724 N N . ASP A 1 89 ? -20.229 -15.880 2.628 1.00 39.28 89 ASP A N 1
ATOM 725 C CA . ASP A 1 89 ? -20.023 -15.168 1.289 1.00 39.28 89 ASP A CA 1
ATOM 726 C C . ASP A 1 89 ? -18.681 -15.609 0.487 1.00 39.28 89 ASP A C 1
ATOM 728 O O . ASP A 1 89 ? -17.931 -16.405 1.057 1.00 39.28 89 ASP A O 1
ATOM 732 N N . PRO A 1 90 ? -18.343 -15.205 -0.803 1.00 48.25 90 PRO A N 1
ATOM 733 C CA . PRO A 1 90 ? -17.411 -15.916 -1.789 1.00 48.25 90 PRO A CA 1
ATOM 734 C C . PRO A 1 90 ? -16.036 -15.280 -2.327 1.00 48.25 90 PRO A C 1
ATOM 736 O O . PRO A 1 90 ? -15.515 -14.338 -1.735 1.00 48.25 90 PRO A O 1
ATOM 739 N N . THR A 1 91 ? -15.386 -15.812 -3.426 1.00 42.75 91 THR A N 1
ATOM 740 C CA . THR A 1 91 ? -13.958 -15.548 -3.930 1.00 42.75 91 THR A CA 1
ATOM 741 C C . THR A 1 91 ? -13.656 -15.338 -5.498 1.00 42.75 91 THR A C 1
ATOM 743 O O . THR A 1 91 ? -14.561 -14.880 -6.184 1.00 42.75 91 THR A O 1
ATOM 746 N N . LYS A 1 92 ? -12.399 -15.484 -6.080 1.00 42.75 92 LYS A N 1
ATOM 747 C CA . LYS A 1 92 ? -11.732 -14.623 -7.184 1.00 42.75 92 LYS A CA 1
ATOM 748 C C . LYS A 1 92 ? -10.784 -15.242 -8.337 1.00 42.75 92 LYS A C 1
ATOM 750 O O . LYS A 1 92 ? -10.324 -16.356 -8.129 1.00 42.75 92 LYS A O 1
ATOM 755 N N . TYR A 1 93 ? -10.342 -14.463 -9.407 1.00 39.69 93 TYR A N 1
ATOM 756 C CA . TYR A 1 93 ? -8.973 -14.325 -10.146 1.00 39.69 93 TYR A CA 1
ATOM 757 C C . TYR A 1 93 ? -8.748 -14.151 -11.752 1.00 39.69 93 TYR A C 1
ATOM 759 O O . TYR A 1 93 ? -9.717 -13.755 -12.388 1.00 39.69 93 TYR A O 1
ATOM 767 N N . GLN A 1 94 ? -7.514 -14.253 -12.404 1.00 41.91 94 GLN A N 1
ATOM 768 C CA . GLN A 1 94 ? -6.977 -13.534 -13.684 1.00 41.91 94 GLN A CA 1
ATOM 769 C C . GLN A 1 94 ? -5.988 -14.244 -14.790 1.00 41.91 94 GLN A C 1
ATOM 771 O O . GLN A 1 94 ? -5.373 -15.233 -14.410 1.00 41.91 94 GLN A O 1
ATOM 776 N N . GLN A 1 95 ? -5.683 -13.654 -16.031 1.00 37.69 95 GLN A N 1
ATOM 777 C CA . GLN A 1 95 ? -4.503 -13.743 -17.089 1.00 37.69 95 GLN A CA 1
ATOM 778 C C . GLN A 1 95 ? -4.581 -14.580 -18.486 1.00 37.69 95 GLN A C 1
ATOM 780 O O . GLN A 1 95 ? -5.605 -15.243 -18.597 1.00 37.69 95 GLN A O 1
ATOM 785 N N . THR A 1 96 ? -3.778 -14.643 -19.649 1.00 43.38 96 THR A N 1
ATOM 786 C CA . THR A 1 96 ? -2.393 -14.266 -20.289 1.00 43.38 96 THR A CA 1
ATOM 787 C C . THR A 1 96 ? -2.239 -14.326 -21.931 1.00 43.38 96 THR A C 1
ATOM 789 O O . THR A 1 96 ? -3.290 -14.364 -22.561 1.00 43.38 96 THR A O 1
ATOM 792 N N . GLN A 1 97 ? -1.041 -14.302 -22.677 1.00 43.09 97 GLN A N 1
ATOM 793 C CA . GLN A 1 97 ? -0.755 -14.258 -24.232 1.00 43.09 97 GLN A CA 1
ATOM 794 C C . GLN A 1 97 ? 0.600 -14.968 -24.817 1.00 43.09 97 GLN A C 1
ATOM 796 O O . GLN A 1 97 ? 1.104 -15.733 -24.004 1.00 43.09 97 GLN A O 1
ATOM 801 N N . TYR A 1 98 ? 1.332 -14.929 -26.030 1.00 43.22 98 TYR A N 1
ATOM 802 C CA . TYR A 1 98 ? 1.607 -14.130 -27.346 1.00 43.22 98 TYR A CA 1
ATOM 803 C C . TYR A 1 98 ? 2.710 -14.739 -28.435 1.00 43.22 98 TYR A C 1
ATOM 805 O O . TYR A 1 98 ? 3.523 -15.524 -27.959 1.00 43.22 98 TYR A O 1
ATOM 813 N N . GLU A 1 99 ? 2.872 -14.421 -29.803 1.00 43.53 99 GLU A N 1
ATOM 814 C CA . GLU A 1 99 ? 4.114 -14.669 -30.763 1.00 43.53 99 GLU A CA 1
ATOM 815 C C . GLU A 1 99 ? 4.072 -15.026 -32.381 1.00 43.53 99 GLU A C 1
ATOM 817 O O . GLU A 1 99 ? 2.978 -15.290 -32.875 1.00 43.53 99 GLU A O 1
ATOM 822 N N . ARG A 1 100 ? 5.205 -14.990 -33.233 1.00 48.34 100 ARG A N 1
ATOM 823 C CA . ARG A 1 100 ? 5.438 -15.117 -34.799 1.00 48.34 100 ARG A CA 1
ATOM 824 C C . ARG A 1 100 ? 6.927 -15.560 -35.299 1.00 48.34 100 ARG A C 1
ATOM 826 O O . ARG A 1 100 ? 7.653 -15.869 -34.366 1.00 48.34 100 ARG A O 1
ATOM 833 N N . MET A 1 101 ? 7.612 -15.644 -36.533 1.00 49.50 101 MET A N 1
ATOM 834 C CA . MET A 1 101 ? 7.623 -15.535 -38.101 1.00 49.50 101 MET A CA 1
ATOM 835 C C . MET A 1 101 ? 9.015 -16.086 -38.777 1.00 49.50 101 MET A C 1
ATOM 837 O O . MET A 1 101 ? 9.822 -16.446 -37.932 1.00 49.50 101 MET A O 1
ATOM 841 N N . HIS A 1 102 ? 9.583 -16.210 -40.063 1.00 47.31 102 HIS A N 1
ATOM 842 C CA . HIS A 1 102 ? 9.411 -16.173 -41.614 1.00 47.31 102 HIS A CA 1
ATOM 843 C C . HIS A 1 102 ? 10.367 -17.198 -42.468 1.00 47.31 102 HIS A C 1
ATOM 845 O O . HIS A 1 102 ? 10.448 -18.293 -41.933 1.00 47.31 102 HIS A O 1
ATOM 851 N N . LEU A 1 103 ? 11.082 -17.192 -43.686 1.00 49.00 103 LEU A N 1
ATOM 852 C CA . LEU A 1 103 ? 11.684 -16.337 -44.838 1.00 49.00 103 LEU A CA 1
ATOM 853 C C . LEU A 1 103 ? 12.026 -17.074 -46.279 1.00 49.00 103 LEU A C 1
ATOM 855 O O . LEU A 1 103 ? 11.272 -17.986 -46.596 1.00 49.00 103 LEU A O 1
ATOM 859 N N . LYS A 1 104 ? 13.002 -16.691 -47.224 1.00 51.41 104 LYS A N 1
ATOM 860 C CA . LYS A 1 104 ? 13.218 -17.052 -48.751 1.00 51.41 104 LYS A CA 1
ATOM 861 C C . LYS A 1 104 ? 14.731 -16.914 -49.354 1.00 51.41 104 LYS A C 1
ATOM 863 O O . LYS A 1 104 ? 15.518 -16.483 -48.522 1.00 51.41 104 LYS A O 1
ATOM 868 N N . LYS A 1 105 ? 15.370 -17.092 -50.605 1.00 42.09 105 LYS A N 1
ATOM 869 C CA . LYS A 1 105 ? 15.249 -17.403 -52.141 1.00 42.09 105 LYS A CA 1
ATOM 870 C C . LYS A 1 105 ? 16.636 -17.524 -53.015 1.00 42.09 105 LYS A C 1
ATOM 872 O O . LYS A 1 105 ? 17.604 -16.985 -52.481 1.00 42.09 105 LYS A O 1
ATOM 877 N N . MET A 1 106 ? 16.810 -18.012 -54.322 1.00 39.66 106 MET A N 1
ATOM 878 C CA . MET A 1 106 ? 18.086 -17.920 -55.246 1.00 39.66 106 MET A CA 1
ATOM 879 C C . MET A 1 106 ? 18.077 -18.279 -56.846 1.00 39.66 106 MET A C 1
ATOM 881 O O . MET A 1 106 ? 17.023 -18.743 -57.267 1.00 39.66 106 MET A O 1
ATOM 885 N N . LYS A 1 107 ? 19.153 -18.069 -57.738 1.00 42.06 107 LYS A N 1
ATOM 886 C CA . LYS A 1 107 ? 19.328 -18.332 -59.280 1.00 42.06 107 LYS A CA 1
ATOM 887 C C . LYS A 1 107 ? 20.768 -18.040 -60.003 1.00 42.06 107 LYS A C 1
ATOM 889 O O . LYS A 1 107 ? 21.581 -17.429 -59.324 1.00 42.06 107 LYS A O 1
ATOM 894 N N . GLN A 1 108 ? 21.028 -18.321 -61.339 1.00 35.00 108 GLN A N 1
ATOM 895 C CA . GLN A 1 108 ? 21.758 -17.571 -62.496 1.00 35.00 108 GLN A CA 1
ATOM 896 C C . GLN A 1 108 ? 23.221 -17.862 -63.158 1.00 35.00 108 GLN A C 1
ATOM 898 O O . GLN A 1 108 ? 24.075 -18.429 -62.488 1.00 35.00 108 GLN A O 1
ATOM 903 N N . GLU A 1 109 ? 23.503 -17.479 -64.469 1.00 25.98 109 GLU A N 1
ATOM 904 C CA . GLU A 1 109 ? 24.575 -17.853 -65.529 1.00 25.98 109 GLU A CA 1
ATOM 905 C C . GLU A 1 109 ? 25.027 -16.680 -66.568 1.00 25.98 109 GLU A C 1
ATOM 907 O O . GLU A 1 109 ? 24.488 -15.591 -66.370 1.00 25.98 109 GLU A O 1
ATOM 912 N N . VAL A 1 110 ? 25.830 -16.656 -67.721 1.00 29.00 110 VAL A N 1
ATOM 913 C CA . VAL A 1 110 ? 27.107 -17.220 -68.410 1.00 29.00 110 VAL A CA 1
ATOM 914 C C . VAL A 1 110 ? 27.532 -16.488 -69.810 1.00 29.00 110 VAL A C 1
ATOM 916 O O . VAL A 1 110 ? 26.630 -15.856 -70.354 1.00 29.00 110 VAL A O 1
ATOM 919 N N . ARG A 1 111 ? 28.795 -16.489 -70.430 1.00 26.27 111 ARG A N 1
ATOM 920 C CA . ARG A 1 111 ? 29.267 -15.813 -71.771 1.00 26.27 111 ARG A CA 1
ATOM 921 C C . ARG A 1 111 ? 30.702 -16.149 -72.446 1.00 26.27 111 ARG A C 1
ATOM 923 O O . ARG A 1 111 ? 31.559 -16.499 -71.649 1.00 26.27 111 ARG A O 1
ATOM 930 N N . GLU A 1 112 ? 31.041 -15.898 -73.782 1.00 33.62 112 GLU A N 1
ATOM 931 C CA . GLU A 1 112 ? 32.421 -15.498 -74.399 1.00 33.62 112 GLU A CA 1
ATOM 932 C C . GLU A 1 112 ? 32.659 -15.206 -75.978 1.00 33.62 112 GLU A C 1
ATOM 934 O O . GLU A 1 112 ? 32.057 -15.891 -76.796 1.00 33.62 112 GLU A O 1
ATOM 939 N N . MET A 1 113 ? 33.574 -14.261 -76.421 1.00 32.94 113 MET A N 1
ATOM 940 C CA . MET A 1 113 ? 34.154 -13.957 -77.819 1.00 32.94 113 MET A CA 1
ATOM 941 C C . MET A 1 113 ? 35.402 -12.965 -77.823 1.00 32.94 113 MET A C 1
ATOM 943 O O . MET A 1 113 ? 35.370 -12.065 -76.985 1.00 32.94 113 MET A O 1
ATOM 947 N N . LYS A 1 114 ? 36.476 -13.050 -78.688 1.00 47.69 114 LYS A N 1
ATOM 948 C CA . LYS A 1 114 ? 37.778 -12.246 -78.589 1.00 47.69 114 LYS A CA 1
ATOM 949 C C . LYS A 1 114 ? 38.738 -12.138 -79.850 1.00 47.69 114 LYS A C 1
ATOM 951 O O . LYS A 1 114 ? 38.912 -13.162 -80.500 1.00 47.69 114 LYS A O 1
ATOM 956 N N . HIS A 1 115 ? 39.476 -11.014 -80.119 1.00 46.22 115 HIS A N 1
ATOM 957 C CA . HIS A 1 115 ? 40.987 -10.901 -80.236 1.00 46.22 115 HIS A CA 1
ATOM 958 C C . HIS A 1 115 ? 41.616 -9.648 -80.945 1.00 46.22 115 HIS A C 1
ATOM 960 O O . HIS A 1 115 ? 42.369 -8.933 -80.274 1.00 46.22 115 HIS A O 1
ATOM 966 N N . GLN A 1 116 ? 41.497 -9.435 -82.277 1.00 49.69 116 GLN A N 1
ATOM 967 C CA . GLN A 1 116 ? 42.419 -8.539 -83.051 1.00 49.69 116 GLN A CA 1
ATOM 968 C C . GLN A 1 116 ? 42.317 -7.036 -82.697 1.00 49.69 116 GLN A C 1
ATOM 970 O O . GLN A 1 116 ? 43.175 -6.242 -83.081 1.00 49.69 116 GLN A O 1
ATOM 975 N N . ASP A 1 117 ? 41.348 -6.662 -81.863 1.00 57.50 117 ASP A N 1
ATOM 976 C CA . ASP A 1 117 ? 41.271 -5.383 -81.143 1.00 57.50 117 ASP A CA 1
ATOM 977 C C . ASP A 1 117 ? 42.627 -4.919 -80.543 1.00 57.50 117 ASP A C 1
ATOM 979 O O . ASP A 1 117 ? 42.913 -3.722 -80.452 1.00 57.50 117 ASP A O 1
ATOM 983 N N . ALA A 1 118 ? 43.474 -5.886 -80.159 1.00 61.25 118 ALA A N 1
ATOM 984 C CA . ALA A 1 118 ? 44.619 -5.802 -79.246 1.00 61.25 118 ALA A CA 1
ATOM 985 C C . ALA A 1 118 ? 45.665 -4.676 -79.440 1.00 61.25 118 ALA A C 1
ATOM 987 O O . ALA A 1 118 ? 46.220 -4.210 -78.440 1.00 61.25 118 ALA A O 1
ATOM 988 N N . GLN A 1 119 ? 45.970 -4.215 -80.659 1.00 56.34 119 GLN A N 1
ATOM 989 C CA . GLN A 1 119 ? 47.135 -3.330 -80.870 1.00 56.34 119 GLN A CA 1
ATOM 990 C C . GLN A 1 119 ? 46.807 -1.829 -80.801 1.00 56.34 119 GLN A C 1
ATOM 992 O O . GLN A 1 119 ? 47.559 -1.071 -80.186 1.00 56.34 119 GLN A O 1
ATOM 997 N N . LEU A 1 120 ? 45.671 -1.401 -81.369 1.00 63.81 120 LEU A N 1
ATOM 998 C CA . LEU A 1 120 ? 45.126 -0.056 -81.132 1.00 63.81 120 LEU A CA 1
ATOM 999 C C . LEU A 1 120 ? 44.537 0.044 -79.722 1.00 63.81 120 LEU A C 1
ATOM 1001 O O . LEU A 1 120 ? 44.727 1.072 -79.069 1.00 63.81 120 LEU A O 1
ATOM 1005 N N . MET A 1 121 ? 43.982 -1.068 -79.210 1.00 64.06 121 MET A N 1
ATOM 1006 C CA . MET A 1 121 ? 43.841 -1.291 -77.772 1.00 64.06 121 MET A CA 1
ATOM 1007 C C . MET A 1 121 ? 45.129 -0.889 -77.050 1.00 64.06 121 MET A C 1
ATOM 1009 O O . MET A 1 121 ? 45.066 0.067 -76.311 1.00 64.06 121 MET A O 1
ATOM 1013 N N . LYS A 1 122 ? 46.303 -1.501 -77.267 1.00 75.44 122 LYS A N 1
ATOM 1014 C CA . LYS A 1 122 ? 47.513 -1.275 -76.436 1.00 75.44 122 LYS A CA 1
ATOM 1015 C C . LYS A 1 122 ? 47.825 0.188 -76.049 1.00 75.44 122 LYS A C 1
ATOM 1017 O O . LYS A 1 122 ? 48.188 0.426 -74.897 1.00 75.44 122 LYS A O 1
ATOM 1022 N N . ASN A 1 123 ? 47.691 1.159 -76.958 1.00 73.88 123 ASN A N 1
ATOM 1023 C CA . ASN A 1 123 ? 47.894 2.579 -76.625 1.00 73.88 123 ASN A CA 1
ATOM 1024 C C . ASN A 1 123 ? 46.636 3.265 -76.068 1.00 73.88 123 ASN A C 1
ATOM 1026 O O . ASN A 1 123 ? 46.777 4.071 -75.147 1.00 73.88 123 ASN A O 1
ATOM 1030 N N . SER A 1 124 ? 45.436 2.911 -76.545 1.00 75.75 124 SER A N 1
ATOM 1031 C CA . SER A 1 124 ? 44.176 3.342 -75.922 1.00 75.75 124 SER A CA 1
ATOM 1032 C C . SER A 1 124 ? 44.116 2.840 -74.475 1.00 75.75 124 SER A C 1
ATOM 1034 O O . SER A 1 124 ? 44.121 3.651 -73.562 1.00 75.75 124 SER A O 1
ATOM 1036 N N . ILE A 1 125 ? 44.300 1.534 -74.259 1.00 76.19 125 ILE A N 1
ATOM 1037 C CA . ILE A 1 125 ? 44.614 0.837 -73.003 1.00 76.19 125 ILE A CA 1
ATOM 1038 C C . ILE A 1 125 ? 45.681 1.557 -72.178 1.00 76.19 125 ILE A C 1
ATOM 1040 O O . ILE A 1 125 ? 45.536 1.576 -70.969 1.00 76.19 125 ILE A O 1
ATOM 1044 N N . LYS A 1 126 ? 46.742 2.166 -72.727 1.00 86.50 126 LYS A N 1
ATOM 1045 C CA . LYS A 1 126 ? 47.708 2.891 -71.874 1.00 86.50 126 LYS A CA 1
ATOM 1046 C C . LYS A 1 126 ? 47.099 4.169 -71.283 1.00 86.50 126 LYS A C 1
ATOM 1048 O O . LYS A 1 126 ? 47.270 4.427 -70.091 1.00 86.50 126 LYS A O 1
ATOM 1053 N N . PHE A 1 127 ? 46.393 4.958 -72.092 1.00 84.25 127 PHE A N 1
ATOM 1054 C CA . PHE A 1 127 ? 45.704 6.163 -71.620 1.00 84.25 127 PHE A CA 1
ATOM 1055 C C . PHE A 1 127 ? 44.490 5.815 -70.747 1.00 84.25 127 PHE A C 1
ATOM 1057 O O . PHE A 1 127 ? 44.312 6.390 -69.680 1.00 84.25 127 PHE A O 1
ATOM 1064 N N . GLU A 1 128 ? 43.711 4.812 -71.141 1.00 82.75 128 GLU A N 1
ATOM 1065 C CA . GLU A 1 128 ? 42.631 4.213 -70.365 1.00 82.75 128 GLU A CA 1
ATOM 1066 C C . GLU A 1 128 ? 43.141 3.603 -69.064 1.00 82.75 128 GLU A C 1
ATOM 1068 O O . GLU A 1 128 ? 42.462 3.770 -68.069 1.00 82.75 128 GLU A O 1
ATOM 1073 N N . ILE A 1 129 ? 44.318 2.972 -68.997 1.00 84.06 129 ILE A N 1
ATOM 1074 C CA . ILE A 1 129 ? 44.917 2.512 -67.734 1.00 84.06 129 ILE A CA 1
ATOM 1075 C C . ILE A 1 129 ? 45.237 3.708 -66.846 1.00 84.06 129 ILE A C 1
ATOM 1077 O O . ILE A 1 129 ? 44.944 3.643 -65.661 1.00 84.06 129 ILE A O 1
ATOM 1081 N N . MET A 1 130 ? 45.783 4.812 -67.370 1.00 89.25 130 MET A N 1
ATOM 1082 C CA . MET A 1 130 ? 46.001 6.011 -66.548 1.00 89.25 130 MET A CA 1
ATOM 1083 C C . MET A 1 130 ? 44.679 6.625 -66.070 1.00 89.25 130 MET A C 1
ATOM 1085 O O . MET A 1 130 ? 44.514 6.846 -64.872 1.00 89.25 130 MET A O 1
ATOM 1089 N N . ARG A 1 131 ? 43.713 6.825 -66.975 1.00 89.69 131 ARG A N 1
ATOM 1090 C CA . ARG A 1 131 ? 42.391 7.388 -66.667 1.00 89.69 131 ARG A CA 1
ATOM 1091 C C . ARG A 1 131 ? 41.614 6.494 -65.698 1.00 89.69 131 ARG A C 1
ATOM 1093 O O . ARG A 1 131 ? 41.109 6.982 -64.698 1.00 89.69 131 ARG A O 1
ATOM 1100 N N . THR A 1 132 ? 41.607 5.186 -65.940 1.00 84.25 132 THR A N 1
ATOM 1101 C CA . THR A 1 132 ? 40.974 4.162 -65.096 1.00 84.25 132 THR A CA 1
ATOM 1102 C C . THR A 1 132 ? 41.715 3.995 -63.773 1.00 84.25 132 THR A C 1
ATOM 1104 O O . THR A 1 132 ? 41.066 3.735 -62.774 1.00 84.25 132 THR A O 1
ATOM 1107 N N . ASN A 1 133 ? 43.037 4.181 -63.702 1.00 91.38 133 ASN A N 1
ATOM 1108 C CA . ASN A 1 133 ? 43.770 4.194 -62.430 1.00 91.38 133 ASN A CA 1
ATOM 1109 C C . ASN A 1 133 ? 43.416 5.446 -61.613 1.00 91.38 133 ASN A C 1
ATOM 1111 O O . ASN A 1 133 ? 43.118 5.340 -60.430 1.00 91.38 133 ASN A O 1
ATOM 1115 N N . GLU A 1 134 ? 43.340 6.627 -62.232 1.00 91.44 134 GLU A N 1
ATOM 1116 C CA . GLU A 1 134 ? 42.817 7.825 -61.566 1.00 91.44 134 GLU A CA 1
ATOM 1117 C C . GLU A 1 134 ? 41.354 7.666 -61.126 1.00 91.44 134 GLU A C 1
ATOM 1119 O O . GLU A 1 134 ? 41.006 8.042 -60.008 1.00 91.44 134 GLU A O 1
ATOM 1124 N N . GLU A 1 135 ? 40.492 7.108 -61.979 1.00 92.12 135 GLU A N 1
ATOM 1125 C CA . GLU A 1 135 ? 39.100 6.774 -61.661 1.00 92.12 135 GLU A CA 1
ATOM 1126 C C . GLU A 1 135 ? 39.040 5.755 -60.514 1.00 92.12 135 GLU A C 1
ATOM 1128 O O . GLU A 1 135 ? 38.296 5.971 -59.565 1.00 92.12 135 GLU A O 1
ATOM 1133 N N . GLN A 1 136 ? 39.866 4.704 -60.521 1.00 92.19 136 GLN A N 1
ATOM 1134 C CA . GLN A 1 136 ? 39.972 3.711 -59.446 1.00 92.19 136 GLN A CA 1
ATOM 1135 C C . GLN A 1 136 ? 40.491 4.323 -58.144 1.00 92.19 136 GLN A C 1
ATOM 1137 O O . GLN A 1 136 ? 39.974 3.983 -57.084 1.00 92.19 136 GLN A O 1
ATOM 1142 N N . ILE A 1 137 ? 41.449 5.253 -58.188 1.00 94.06 137 ILE A N 1
ATOM 1143 C CA . ILE A 1 137 ? 41.925 5.995 -57.012 1.00 94.06 137 ILE A CA 1
ATOM 1144 C C . ILE A 1 137 ? 40.797 6.876 -56.459 1.00 94.06 137 ILE A C 1
ATOM 1146 O O . ILE A 1 137 ? 40.524 6.823 -55.260 1.00 94.06 137 ILE A O 1
ATOM 1150 N N . LYS A 1 138 ? 40.086 7.621 -57.317 1.00 94.81 138 LYS A N 1
ATOM 1151 C CA . LYS A 1 138 ? 38.927 8.455 -56.938 1.00 94.81 138 LYS A CA 1
ATOM 1152 C C . LYS A 1 138 ? 37.785 7.596 -56.369 1.00 94.81 138 LYS A C 1
ATOM 1154 O O . LYS A 1 138 ? 37.215 7.943 -55.336 1.00 94.81 138 LYS A O 1
ATOM 1159 N N . ILE A 1 139 ? 37.500 6.436 -56.966 1.00 94.88 139 ILE A N 1
ATOM 1160 C CA . ILE A 1 139 ? 36.521 5.447 -56.485 1.00 94.88 139 ILE A CA 1
ATOM 1161 C C . ILE A 1 139 ? 36.964 4.854 -55.143 1.00 94.88 139 ILE A C 1
ATOM 1163 O O . ILE A 1 139 ? 36.169 4.820 -54.211 1.00 94.88 139 ILE A O 1
ATOM 1167 N N . ALA A 1 140 ? 38.223 4.440 -54.990 1.00 94.88 140 ALA A N 1
ATOM 1168 C CA . ALA A 1 140 ? 38.749 3.883 -53.745 1.00 94.88 140 ALA A CA 1
ATOM 1169 C C . ALA A 1 140 ? 38.752 4.916 -52.606 1.00 94.88 140 ALA A C 1
ATOM 1171 O O . ALA A 1 140 ? 38.412 4.578 -51.472 1.00 94.88 140 ALA A O 1
ATOM 1172 N N . GLN A 1 141 ? 39.072 6.180 -52.896 1.00 94.88 141 GLN A N 1
ATOM 1173 C CA . GLN A 1 141 ? 38.924 7.290 -51.953 1.00 94.88 141 GLN A CA 1
ATOM 1174 C C . GLN A 1 141 ? 37.450 7.517 -51.589 1.00 94.88 141 GLN A C 1
ATOM 1176 O O . GLN A 1 141 ? 37.129 7.599 -50.407 1.00 94.88 141 GLN A O 1
ATOM 1181 N N . ASN A 1 142 ? 36.534 7.535 -52.564 1.00 95.75 142 ASN A N 1
ATOM 1182 C CA . ASN A 1 142 ? 35.101 7.702 -52.307 1.00 95.75 142 ASN A CA 1
ATOM 1183 C C . ASN A 1 142 ? 34.514 6.534 -51.490 1.00 95.75 142 ASN A C 1
ATOM 1185 O O . ASN A 1 142 ? 33.735 6.766 -50.571 1.00 95.75 142 ASN A O 1
ATOM 1189 N N . LEU A 1 143 ? 34.931 5.292 -51.758 1.00 95.62 143 LEU A N 1
ATOM 1190 C CA . LEU A 1 143 ? 34.557 4.107 -50.980 1.00 95.62 143 LEU A CA 1
ATOM 1191 C C . LEU A 1 143 ? 35.105 4.164 -49.548 1.00 95.62 143 LEU A C 1
ATOM 1193 O O . LEU A 1 143 ? 34.369 3.856 -48.612 1.00 95.62 143 LEU A O 1
ATOM 1197 N N . ARG A 1 144 ? 36.357 4.609 -49.352 1.00 95.50 144 ARG A N 1
ATOM 1198 C CA . ARG A 1 144 ? 36.927 4.850 -48.013 1.00 95.50 144 ARG A CA 1
ATOM 1199 C C . ARG A 1 144 ? 36.141 5.925 -47.259 1.00 95.50 144 ARG A C 1
ATOM 1201 O O . ARG A 1 144 ? 35.769 5.689 -46.118 1.00 95.50 144 ARG A O 1
ATOM 1208 N N . LEU A 1 145 ? 35.828 7.053 -47.901 1.00 96.19 145 LEU A N 1
ATOM 1209 C CA . LEU A 1 145 ? 35.032 8.131 -47.302 1.00 96.19 145 LEU A CA 1
ATOM 1210 C C . LEU A 1 145 ? 33.620 7.659 -46.926 1.00 96.19 145 LEU A C 1
ATOM 1212 O O . LEU A 1 145 ? 33.206 7.869 -45.792 1.00 96.19 145 LEU A O 1
ATOM 1216 N N . ARG A 1 146 ? 32.914 6.938 -47.811 1.00 95.69 146 ARG A N 1
ATOM 1217 C CA . ARG A 1 146 ? 31.613 6.315 -47.485 1.00 95.69 146 ARG A CA 1
ATOM 1218 C C . ARG A 1 146 ? 31.714 5.334 -46.315 1.00 95.69 146 ARG A C 1
ATOM 1220 O O . ARG A 1 146 ? 30.818 5.299 -45.479 1.00 95.69 146 ARG A O 1
ATOM 1227 N N . ALA A 1 147 ? 32.788 4.547 -46.239 1.00 96.19 147 ALA A N 1
ATOM 1228 C CA . ALA A 1 147 ? 33.010 3.609 -45.140 1.00 96.19 147 ALA A CA 1
ATOM 1229 C C . ALA A 1 147 ? 33.343 4.307 -43.807 1.00 96.19 147 ALA A C 1
ATOM 1231 O O . ALA A 1 147 ? 33.002 3.770 -42.754 1.00 96.19 147 ALA A O 1
ATOM 1232 N N . THR A 1 148 ? 33.978 5.483 -43.831 1.00 95.94 148 THR A N 1
ATOM 1233 C CA . THR A 1 148 ? 34.166 6.329 -42.639 1.00 95.94 148 THR A CA 1
ATOM 1234 C C . THR A 1 148 ? 32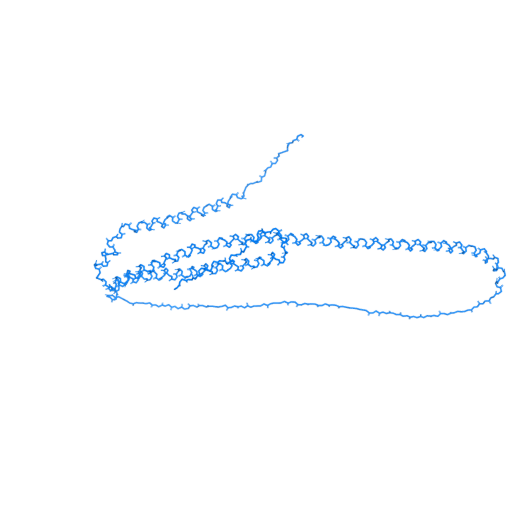.849 6.975 -42.215 1.00 95.94 148 THR A C 1
ATOM 1236 O O . THR A 1 148 ? 32.438 6.772 -41.078 1.00 95.94 148 THR A O 1
ATOM 1239 N N . LEU A 1 149 ? 32.140 7.640 -43.137 1.00 96.44 149 LEU A N 1
ATOM 1240 C CA . LEU A 1 149 ? 30.843 8.274 -42.868 1.00 96.44 149 LEU A CA 1
ATOM 1241 C C . LEU A 1 149 ? 29.842 7.274 -42.278 1.00 96.44 149 LEU A C 1
ATOM 1243 O O . LEU A 1 149 ? 29.274 7.534 -41.225 1.00 96.44 149 LEU A O 1
ATOM 1247 N N . LYS A 1 150 ? 29.716 6.075 -42.862 1.00 96.19 150 LYS A N 1
ATOM 1248 C CA . LYS A 1 150 ? 28.832 5.024 -42.334 1.00 96.19 150 LYS A CA 1
ATOM 1249 C C . LYS A 1 150 ? 29.200 4.586 -40.909 1.00 96.19 150 LYS A C 1
ATOM 1251 O O . LYS A 1 150 ? 28.310 4.307 -40.114 1.00 96.19 150 LYS A O 1
ATOM 1256 N N . LYS A 1 151 ? 30.490 4.560 -40.551 1.00 97.19 151 LYS A N 1
ATOM 1257 C CA . LYS A 1 151 ? 30.938 4.275 -39.172 1.00 97.19 151 LYS A CA 1
ATOM 1258 C C . LYS A 1 151 ? 30.643 5.424 -38.206 1.00 97.19 151 LYS A C 1
ATOM 1260 O O . LYS A 1 151 ? 30.508 5.188 -37.009 1.00 97.19 151 LYS A O 1
ATOM 1265 N N . GLU A 1 152 ? 30.580 6.658 -38.691 1.00 96.31 152 GLU A N 1
ATOM 1266 C CA . GLU A 1 152 ? 30.222 7.835 -37.893 1.00 96.31 152 GLU A CA 1
ATOM 1267 C C . GLU A 1 152 ? 28.701 7.930 -37.702 1.00 96.31 152 GLU A C 1
ATOM 1269 O O . GLU A 1 152 ? 28.251 8.141 -36.579 1.00 96.31 152 GLU A O 1
ATOM 1274 N N . GLU A 1 153 ? 27.913 7.624 -38.737 1.00 95.31 153 GLU A N 1
ATOM 1275 C CA . GLU A 1 153 ? 26.461 7.406 -38.659 1.00 95.31 153 GLU A CA 1
ATOM 1276 C C . GLU A 1 153 ? 26.107 6.277 -37.673 1.00 95.31 153 GLU A C 1
ATOM 1278 O O . GLU A 1 153 ? 25.238 6.449 -36.819 1.00 95.31 153 GLU A O 1
ATOM 1283 N N . GLU A 1 154 ? 26.808 5.137 -37.736 1.00 95.44 154 GLU A N 1
ATOM 1284 C CA . GLU A 1 154 ? 26.636 4.011 -36.805 1.00 95.44 154 GLU A CA 1
ATOM 1285 C C . GLU A 1 154 ? 26.943 4.408 -35.352 1.00 95.44 154 GLU A C 1
ATOM 1287 O O . GLU A 1 154 ? 26.149 4.110 -34.457 1.00 95.44 154 GLU A O 1
ATOM 1292 N N . LYS A 1 155 ? 28.042 5.140 -35.106 1.00 96.88 155 LYS A N 1
ATOM 1293 C CA . LYS A 1 155 ? 28.382 5.676 -33.774 1.00 96.88 155 LYS A CA 1
ATOM 1294 C C . LYS A 1 155 ? 27.337 6.667 -33.258 1.00 96.88 155 LYS A C 1
ATOM 1296 O O . LYS A 1 155 ? 26.933 6.570 -32.102 1.00 96.88 155 LYS A O 1
ATOM 1301 N N . LEU A 1 156 ? 26.896 7.609 -34.093 1.00 96.62 156 LEU A N 1
ATOM 1302 C CA . LEU A 1 156 ? 25.901 8.618 -33.721 1.00 96.62 156 LEU A CA 1
ATOM 1303 C C . LEU A 1 156 ? 24.544 7.969 -33.413 1.00 96.62 156 LEU A C 1
ATOM 1305 O O . LEU A 1 156 ? 23.895 8.314 -32.426 1.00 96.62 156 LEU A O 1
ATOM 1309 N N . SER A 1 157 ? 24.151 6.971 -34.210 1.00 95.94 157 SER A N 1
ATOM 1310 C CA . SER A 1 157 ? 22.967 6.148 -33.959 1.00 95.94 157 SER A CA 1
ATOM 1311 C C . SER A 1 157 ? 23.074 5.403 -32.623 1.00 95.94 157 SER A C 1
ATOM 1313 O O . SER A 1 157 ? 22.150 5.462 -31.810 1.00 95.94 157 SER A O 1
ATOM 1315 N N . GLN A 1 158 ? 24.222 4.776 -32.341 1.00 96.31 158 GLN A N 1
ATOM 1316 C CA . GLN A 1 158 ? 24.475 4.086 -31.074 1.00 96.31 158 GLN A CA 1
ATOM 1317 C C . GLN A 1 158 ? 24.410 5.038 -29.867 1.00 96.31 158 GLN A C 1
ATOM 1319 O O . GLN A 1 158 ? 23.776 4.696 -28.868 1.00 96.31 158 GLN A O 1
ATOM 1324 N N . ALA A 1 159 ? 24.997 6.234 -29.967 1.00 95.94 159 ALA A N 1
ATOM 1325 C CA . ALA A 1 159 ? 24.946 7.254 -28.919 1.00 95.94 159 ALA A CA 1
ATOM 1326 C C . ALA A 1 159 ? 23.503 7.719 -28.646 1.00 95.94 159 ALA A C 1
ATOM 1328 O O . ALA A 1 159 ? 23.050 7.673 -27.504 1.00 95.94 159 ALA A O 1
ATOM 1329 N N . MET A 1 160 ? 22.738 8.052 -29.693 1.00 96.69 160 MET A N 1
ATOM 1330 C CA . MET A 1 160 ? 21.321 8.429 -29.576 1.00 96.69 160 MET A CA 1
ATOM 1331 C C . MET A 1 160 ? 20.456 7.301 -28.976 1.00 96.69 160 MET A C 1
ATOM 1333 O O . MET A 1 160 ? 19.484 7.567 -28.267 1.00 96.69 160 MET A O 1
ATOM 1337 N N . ILE A 1 161 ? 20.775 6.030 -29.250 1.00 95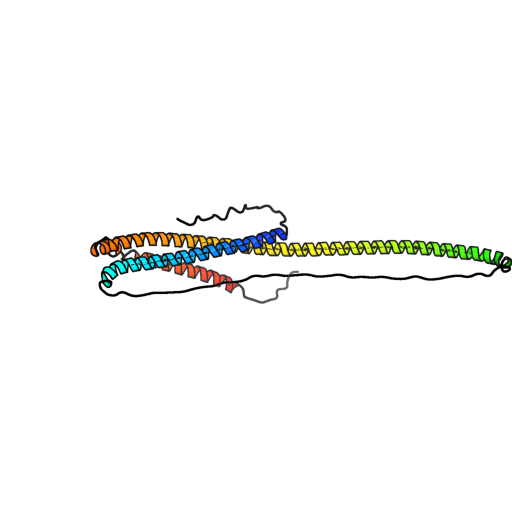.81 161 ILE A N 1
ATOM 1338 C CA . ILE A 1 161 ? 20.090 4.884 -28.632 1.00 95.81 161 ILE A CA 1
ATOM 1339 C C . ILE A 1 161 ? 20.418 4.800 -27.134 1.00 95.81 161 ILE A C 1
ATOM 1341 O O . ILE A 1 161 ? 19.508 4.600 -26.330 1.00 95.81 161 ILE A O 1
ATOM 1345 N N . GLN A 1 162 ? 21.683 4.984 -26.744 1.00 95.88 162 GLN A N 1
ATOM 1346 C CA . GLN A 1 162 ? 22.104 4.985 -25.337 1.00 95.88 162 GLN A CA 1
ATOM 1347 C C . GLN A 1 162 ? 21.476 6.145 -24.551 1.00 95.88 162 GLN A C 1
ATOM 1349 O O . GLN A 1 162 ? 20.929 5.921 -23.473 1.00 95.88 162 GLN A O 1
ATOM 1354 N N . GLU A 1 163 ? 21.463 7.350 -25.119 1.00 96.25 163 GLU A N 1
ATOM 1355 C CA . GLU A 1 163 ? 20.807 8.537 -24.558 1.00 96.25 163 GLU A CA 1
ATOM 1356 C C . GLU A 1 163 ? 19.306 8.296 -24.321 1.00 96.25 163 GLU A C 1
ATOM 1358 O O . GLU A 1 163 ? 18.807 8.471 -23.209 1.00 96.25 163 GLU A O 1
ATOM 1363 N N . LYS A 1 164 ? 18.589 7.765 -25.322 1.00 96.44 164 LYS A N 1
ATOM 1364 C CA . LYS A 1 164 ? 17.156 7.433 -25.204 1.00 96.44 164 LYS A CA 1
ATOM 1365 C C . LYS A 1 164 ? 16.862 6.284 -24.234 1.00 96.44 164 LYS A C 1
ATOM 1367 O O . LYS A 1 164 ? 15.743 6.197 -23.725 1.00 96.44 164 LYS A O 1
ATOM 1372 N N . LEU A 1 165 ? 17.823 5.397 -23.966 1.00 95.75 165 LEU A N 1
ATOM 1373 C CA . LEU A 1 165 ? 17.711 4.393 -22.901 1.00 95.75 165 LEU A CA 1
ATOM 1374 C C . LEU A 1 165 ? 17.939 5.021 -21.519 1.00 95.75 165 LEU A C 1
ATOM 1376 O O . LEU A 1 165 ? 17.168 4.741 -20.602 1.00 95.75 165 LEU A O 1
ATOM 1380 N N . PHE A 1 166 ? 18.926 5.910 -21.381 1.00 96.62 166 PHE A N 1
ATOM 1381 C CA . PHE A 1 166 ? 19.191 6.649 -20.145 1.00 96.62 166 PHE A CA 1
ATOM 1382 C C . PHE A 1 166 ? 18.012 7.555 -19.756 1.00 96.62 166 PHE A C 1
ATOM 1384 O O . PHE A 1 166 ? 17.541 7.484 -18.623 1.00 96.62 166 PHE A O 1
ATOM 1391 N N . GLU A 1 167 ? 17.450 8.319 -20.700 1.00 95.31 167 GLU A N 1
ATOM 1392 C CA . GLU A 1 167 ? 16.218 9.095 -20.491 1.00 95.31 167 GLU A CA 1
ATOM 1393 C C . GLU A 1 167 ? 15.082 8.240 -19.917 1.00 95.31 167 GLU A C 1
ATOM 1395 O O . GLU A 1 167 ? 14.420 8.637 -18.957 1.00 95.31 167 GLU A O 1
ATOM 1400 N N . LYS A 1 168 ? 14.839 7.061 -20.508 1.00 95.69 168 LYS A N 1
ATOM 1401 C CA . LYS A 1 168 ? 13.784 6.143 -20.060 1.00 95.69 168 LYS A CA 1
ATOM 1402 C C . LYS A 1 168 ? 14.053 5.628 -18.648 1.00 95.69 168 LYS A C 1
ATOM 1404 O O . LYS A 1 168 ? 13.123 5.569 -17.851 1.00 95.69 168 LYS A O 1
ATOM 1409 N N . GLN A 1 169 ? 15.304 5.304 -18.322 1.00 93.88 169 GLN A N 1
ATOM 1410 C CA . GLN A 1 169 ? 15.692 4.893 -16.970 1.00 93.88 169 GLN A CA 1
ATOM 1411 C C . GLN A 1 169 ? 15.466 6.012 -15.942 1.00 93.88 169 GLN A C 1
ATOM 1413 O O . GLN A 1 169 ? 14.929 5.738 -14.871 1.00 93.88 169 GLN A O 1
ATOM 1418 N N . GLN A 1 170 ? 15.802 7.269 -16.263 1.00 93.50 170 GLN A N 1
ATOM 1419 C CA . GLN A 1 170 ? 15.544 8.397 -15.357 1.00 93.50 170 GLN A CA 1
ATOM 1420 C C . GLN A 1 170 ? 14.045 8.691 -15.207 1.00 93.50 170 GLN A C 1
ATOM 1422 O O . GLN A 1 170 ? 13.588 8.915 -14.090 1.00 93.50 170 GLN A O 1
ATOM 1427 N N . LYS A 1 171 ? 13.258 8.624 -16.290 1.00 95.44 171 LYS A N 1
ATOM 1428 C CA . LYS A 1 171 ? 11.792 8.792 -16.242 1.00 95.44 171 LYS A CA 1
ATOM 1429 C C . LYS A 1 171 ? 11.141 7.739 -15.336 1.00 95.44 171 LYS A C 1
ATOM 1431 O O . LYS A 1 171 ? 10.451 8.105 -14.390 1.00 95.44 171 LYS A O 1
ATOM 1436 N N . VAL A 1 172 ? 11.477 6.459 -15.522 1.00 94.38 172 VAL A N 1
ATOM 1437 C CA . VAL A 1 172 ? 10.999 5.358 -14.661 1.00 94.38 172 VAL A CA 1
ATOM 1438 C C . VAL A 1 172 ? 11.449 5.528 -13.203 1.00 94.38 172 VAL A C 1
ATOM 1440 O O . VAL A 1 172 ? 10.657 5.291 -12.294 1.00 94.38 172 VAL A O 1
ATOM 1443 N N . ARG A 1 173 ? 12.687 5.978 -12.950 1.00 91.38 173 ARG A N 1
ATOM 1444 C CA . ARG A 1 173 ? 13.174 6.275 -11.590 1.00 91.38 173 ARG A CA 1
ATOM 1445 C C . ARG A 1 173 ? 12.356 7.385 -10.920 1.00 91.38 173 ARG A C 1
ATOM 1447 O O . ARG A 1 173 ? 11.970 7.230 -9.767 1.00 91.38 173 ARG A O 1
ATOM 1454 N N . LEU A 1 174 ? 12.084 8.484 -11.626 1.00 94.00 174 LEU A N 1
ATOM 1455 C CA . LEU A 1 174 ? 11.305 9.613 -11.102 1.00 94.00 174 LEU A CA 1
ATOM 1456 C C . LEU A 1 174 ? 9.837 9.235 -10.844 1.00 94.00 174 LEU A C 1
ATOM 1458 O O . LEU A 1 174 ? 9.260 9.662 -9.846 1.00 94.00 174 LEU A O 1
ATOM 1462 N N . GLU A 1 175 ? 9.242 8.401 -11.699 1.00 93.19 175 GLU A N 1
ATOM 1463 C CA . GLU A 1 175 ? 7.896 7.850 -11.495 1.00 93.19 175 GLU A CA 1
ATOM 1464 C C . GLU A 1 175 ? 7.835 6.929 -10.265 1.00 93.19 175 GLU A C 1
ATOM 1466 O O . GLU A 1 175 ? 6.941 7.078 -9.429 1.00 93.19 175 GLU A O 1
ATOM 1471 N N . GLN A 1 176 ? 8.813 6.028 -10.106 1.00 91.62 176 GLN A N 1
ATOM 1472 C CA . GLN A 1 176 ? 8.931 5.156 -8.931 1.00 91.62 176 GLN A CA 1
ATOM 1473 C C . GLN A 1 176 ? 9.135 5.950 -7.636 1.00 91.62 176 GLN A C 1
ATOM 1475 O O . GLN A 1 176 ? 8.531 5.611 -6.619 1.00 91.62 176 GLN A O 1
ATOM 1480 N N . GLU A 1 177 ? 9.941 7.012 -7.673 1.00 91.62 177 GLU A N 1
ATOM 1481 C CA . GLU A 1 177 ? 10.186 7.875 -6.516 1.00 91.62 177 GLU A CA 1
ATOM 1482 C C . GLU A 1 177 ? 8.936 8.665 -6.111 1.00 91.62 177 GLU A C 1
ATOM 1484 O O . GLU A 1 177 ? 8.580 8.719 -4.934 1.00 91.62 177 GLU A O 1
ATOM 1489 N N . ARG A 1 178 ? 8.203 9.216 -7.085 1.00 93.81 178 ARG A N 1
ATOM 1490 C CA . ARG A 1 178 ? 6.955 9.947 -6.829 1.00 93.81 178 ARG A CA 1
ATOM 1491 C C . ARG A 1 178 ? 5.865 9.046 -6.239 1.00 93.81 178 ARG A C 1
ATOM 1493 O O . ARG A 1 178 ? 5.171 9.450 -5.308 1.00 93.81 178 ARG A O 1
ATOM 1500 N N . GLU A 1 179 ? 5.730 7.825 -6.755 1.00 92.19 179 GLU A N 1
ATOM 1501 C CA . GLU A 1 179 ? 4.839 6.800 -6.197 1.00 92.19 179 GLU A CA 1
ATOM 1502 C C . GLU A 1 179 ? 5.288 6.382 -4.782 1.00 92.19 179 GLU A C 1
ATOM 1504 O O . GLU A 1 179 ? 4.453 6.246 -3.888 1.00 92.19 179 GLU A O 1
ATOM 1509 N N . ARG A 1 180 ? 6.600 6.238 -4.537 1.00 92.12 180 ARG A N 1
ATOM 1510 C CA . ARG A 1 180 ? 7.147 5.930 -3.205 1.00 92.12 180 ARG A CA 1
ATOM 1511 C C . ARG A 1 180 ? 6.750 6.993 -2.181 1.00 92.12 180 ARG A C 1
ATOM 1513 O O . ARG A 1 180 ? 6.183 6.652 -1.145 1.00 92.12 180 ARG A O 1
ATOM 1520 N N . GLN A 1 181 ? 6.988 8.266 -2.491 1.00 92.19 181 GLN A N 1
ATOM 1521 C CA . GLN A 1 181 ? 6.658 9.397 -1.615 1.00 92.19 181 GLN A CA 1
ATOM 1522 C C . GLN A 1 181 ? 5.150 9.501 -1.344 1.00 92.19 181 GLN A C 1
ATOM 1524 O O . GLN A 1 181 ? 4.742 9.705 -0.200 1.00 92.19 181 GLN A O 1
ATOM 1529 N N . LYS A 1 182 ? 4.308 9.283 -2.366 1.00 95.75 182 LYS A N 1
ATOM 1530 C CA . LYS A 1 182 ? 2.845 9.224 -2.214 1.00 95.75 182 LYS A CA 1
ATOM 1531 C C . LYS A 1 182 ? 2.422 8.186 -1.170 1.00 95.75 182 LYS A C 1
ATOM 1533 O O . LYS A 1 182 ? 1.582 8.486 -0.326 1.00 95.75 182 LYS A O 1
ATOM 1538 N N . ILE A 1 183 ? 3.015 6.994 -1.202 1.00 93.62 183 ILE A N 1
ATOM 1539 C CA . ILE A 1 183 ? 2.626 5.901 -0.303 1.00 93.62 183 ILE A CA 1
ATOM 1540 C C . ILE A 1 183 ? 3.218 6.079 1.100 1.00 93.62 183 ILE A C 1
ATOM 1542 O O . ILE A 1 183 ? 2.578 5.691 2.071 1.00 93.62 183 ILE A O 1
ATOM 1546 N N . ILE A 1 184 ? 4.375 6.736 1.250 1.00 93.12 184 ILE A N 1
ATOM 1547 C CA . ILE A 1 184 ? 4.869 7.157 2.574 1.00 93.12 184 ILE A CA 1
ATOM 1548 C C . ILE A 1 184 ? 3.830 8.067 3.258 1.00 93.12 184 ILE A C 1
ATOM 1550 O O . ILE A 1 184 ? 3.410 7.765 4.372 1.00 93.12 184 ILE A O 1
ATOM 1554 N N . MET A 1 185 ? 3.306 9.082 2.559 1.00 94.38 185 MET A N 1
ATOM 1555 C CA . MET A 1 185 ? 2.245 9.954 3.096 1.00 94.38 185 MET A CA 1
ATOM 1556 C C . MET A 1 185 ? 0.910 9.227 3.357 1.00 94.38 185 MET A C 1
ATOM 1558 O O . MET A 1 185 ? 0.115 9.665 4.189 1.00 94.38 185 MET A O 1
ATOM 1562 N N . GLU A 1 186 ? 0.614 8.138 2.642 1.00 93.81 186 GLU A N 1
ATOM 1563 C CA . GLU A 1 186 ? -0.553 7.286 2.924 1.00 93.81 186 GLU A CA 1
ATOM 1564 C C . GLU A 1 186 ? -0.318 6.415 4.170 1.00 93.81 186 GLU A C 1
ATOM 1566 O O . GLU A 1 186 ? -1.206 6.307 5.016 1.00 93.81 186 GLU A O 1
ATOM 1571 N N . ASN A 1 187 ? 0.891 5.877 4.344 1.00 95.19 187 ASN A N 1
ATOM 1572 C CA . ASN A 1 187 ? 1.294 5.114 5.528 1.00 95.19 187 ASN A CA 1
ATOM 1573 C C . ASN A 1 187 ? 1.248 5.971 6.801 1.00 95.19 187 ASN A C 1
ATOM 1575 O O . ASN A 1 187 ? 0.715 5.524 7.813 1.00 95.19 187 ASN A O 1
ATOM 1579 N N . GLU A 1 188 ? 1.732 7.214 6.751 1.00 94.19 188 GLU A N 1
ATOM 1580 C CA . GLU A 1 188 ? 1.663 8.165 7.873 1.00 94.19 188 GLU A CA 1
ATOM 1581 C C . GLU A 1 188 ? 0.213 8.430 8.315 1.00 94.19 188 GLU A C 1
ATOM 1583 O O . GLU A 1 188 ? -0.087 8.449 9.513 1.00 94.19 188 GLU A O 1
ATOM 1588 N N . LYS A 1 189 ? -0.717 8.556 7.356 1.00 95.31 189 LYS A N 1
ATOM 1589 C CA . LYS A 1 189 ? -2.157 8.705 7.630 1.00 95.31 189 LYS A CA 1
ATOM 1590 C C . LYS A 1 189 ? -2.755 7.447 8.259 1.00 95.31 189 LYS A C 1
ATOM 1592 O O . LYS A 1 189 ? -3.531 7.566 9.208 1.00 95.31 189 LYS A O 1
ATOM 1597 N N . TYR A 1 190 ? -2.380 6.256 7.785 1.00 93.44 190 TYR A N 1
ATOM 1598 C CA . TYR A 1 190 ? -2.800 5.003 8.417 1.00 93.44 190 TYR A CA 1
ATOM 1599 C C . TYR A 1 190 ? -2.246 4.865 9.841 1.00 93.44 190 TYR A C 1
ATOM 1601 O O . TYR A 1 190 ? -3.009 4.544 10.746 1.00 93.44 190 TYR A O 1
ATOM 1609 N N . GLU A 1 191 ? -0.969 5.169 10.084 1.00 93.50 191 GLU A N 1
ATOM 1610 C CA . GLU A 1 191 ? -0.387 5.133 11.433 1.00 93.50 191 GLU A CA 1
ATOM 1611 C C . GLU A 1 191 ? -1.041 6.132 12.393 1.00 93.50 191 GLU A C 1
ATOM 1613 O O . GLU A 1 191 ? -1.196 5.835 13.578 1.00 93.50 191 GLU A O 1
ATOM 1618 N N . TYR A 1 192 ? -1.438 7.309 11.907 1.00 95.50 192 TYR A N 1
ATOM 1619 C CA . TYR A 1 192 ? -2.208 8.270 12.695 1.00 95.50 192 TYR A CA 1
ATOM 1620 C C . TYR A 1 192 ? -3.628 7.757 12.999 1.00 95.50 192 TYR A C 1
ATOM 1622 O O . TYR A 1 192 ? -4.080 7.831 14.142 1.00 95.50 192 TYR A O 1
ATOM 1630 N N . SER A 1 193 ? -4.305 7.165 12.009 1.00 95.06 193 SER A N 1
ATOM 1631 C CA . SER A 1 193 ? -5.635 6.562 12.173 1.00 95.06 193 SER A CA 1
ATOM 1632 C C . SER A 1 193 ? -5.628 5.380 13.154 1.00 95.06 193 SER A C 1
ATOM 1634 O O . SER A 1 193 ? -6.486 5.319 14.033 1.00 95.06 193 SER A O 1
ATOM 1636 N N . ILE A 1 194 ? -4.623 4.499 13.086 1.00 94.19 194 ILE A N 1
ATOM 1637 C CA . ILE A 1 194 ? -4.430 3.389 14.035 1.00 94.19 194 ILE A CA 1
ATOM 1638 C C . ILE A 1 194 ? -4.318 3.920 15.467 1.00 94.19 194 ILE A C 1
ATOM 1640 O O . ILE A 1 194 ? -5.040 3.447 16.338 1.00 94.19 194 ILE A O 1
ATOM 1644 N N . LYS A 1 195 ? -3.508 4.961 15.706 1.00 95.12 195 LYS A N 1
ATOM 1645 C CA . LYS A 1 195 ? -3.349 5.572 17.041 1.00 95.12 195 LYS A CA 1
ATOM 1646 C C . LYS A 1 195 ? -4.660 6.171 17.572 1.00 95.12 195 LYS A C 1
ATOM 1648 O O . LYS A 1 195 ? -4.940 6.061 18.765 1.00 95.12 195 LYS A O 1
ATOM 1653 N N . GLN A 1 196 ? -5.497 6.758 16.708 1.00 95.12 196 GLN A N 1
ATOM 1654 C CA . GLN A 1 196 ? -6.843 7.207 17.097 1.00 95.12 196 GLN A CA 1
ATOM 1655 C C . GLN A 1 196 ? -7.770 6.033 17.459 1.00 95.12 196 GLN A C 1
ATOM 1657 O O . GLN A 1 196 ? -8.537 6.130 18.419 1.00 95.12 196 GLN A O 1
ATOM 1662 N N . LEU A 1 197 ? -7.695 4.922 16.720 1.00 93.75 197 LEU A N 1
ATOM 1663 C CA . LEU A 1 197 ? -8.467 3.712 17.005 1.00 93.75 197 LEU A CA 1
ATOM 1664 C C . LEU A 1 197 ? -7.998 3.040 18.308 1.00 93.75 197 LEU A C 1
ATOM 1666 O O . LEU A 1 197 ? -8.837 2.734 19.149 1.00 93.75 197 LEU A O 1
ATOM 1670 N N . GLU A 1 198 ? -6.693 2.886 18.547 1.00 92.12 198 GLU A N 1
ATOM 1671 C CA . GLU A 1 198 ? -6.153 2.334 19.804 1.00 92.12 198 GLU A CA 1
ATOM 1672 C C . GLU A 1 198 ? -6.545 3.202 21.020 1.00 92.12 198 GLU A C 1
ATOM 1674 O O . GLU A 1 198 ? -6.907 2.677 22.075 1.00 92.12 198 GLU A O 1
ATOM 1679 N N . ALA A 1 199 ? -6.592 4.532 20.866 1.00 93.94 199 ALA A N 1
ATOM 1680 C CA . ALA A 1 199 ? -7.117 5.433 21.895 1.00 93.94 199 ALA A CA 1
ATOM 1681 C C . ALA A 1 199 ? -8.638 5.275 22.131 1.00 93.94 199 ALA A C 1
ATOM 1683 O O . ALA A 1 199 ? -9.107 5.454 23.257 1.00 93.94 199 ALA A O 1
ATOM 1684 N N . GLN A 1 200 ? -9.423 4.915 21.106 1.00 94.00 200 GLN A N 1
ATOM 1685 C CA . GLN A 1 200 ? -10.833 4.538 21.280 1.00 94.00 200 GLN A CA 1
ATOM 1686 C C . GLN A 1 200 ? -10.975 3.146 21.925 1.00 94.00 200 GLN A C 1
ATOM 1688 O O . GLN A 1 200 ? -11.886 2.944 22.729 1.00 94.00 200 GLN A O 1
ATOM 1693 N N . GLU A 1 201 ? -10.091 2.199 21.605 1.00 92.38 201 GLU A N 1
ATOM 1694 C CA . GLU A 1 201 ? -10.052 0.863 22.208 1.00 92.38 201 GLU A CA 1
ATOM 1695 C C . GLU A 1 201 ? -9.820 0.955 23.723 1.00 92.38 201 GLU A C 1
ATOM 1697 O O . GLU A 1 201 ? -10.603 0.388 24.484 1.00 92.38 201 GLU A O 1
ATOM 1702 N N . LEU A 1 202 ? -8.835 1.748 24.164 1.00 93.94 202 LEU A N 1
ATOM 1703 C CA . LEU A 1 202 ? -8.552 2.007 25.583 1.00 93.94 202 LEU A CA 1
ATOM 1704 C C . LEU A 1 202 ? -9.782 2.522 26.347 1.00 93.94 202 LEU A C 1
ATOM 1706 O O . LEU A 1 202 ? -10.204 1.884 27.311 1.00 93.94 202 LEU A O 1
ATOM 1710 N N . LYS A 1 203 ? -10.432 3.588 25.860 1.00 94.06 203 LYS A N 1
ATOM 1711 C CA . LYS A 1 203 ? -11.658 4.139 26.477 1.00 94.06 203 LYS A CA 1
ATOM 1712 C C . LYS A 1 203 ? -12.798 3.115 26.571 1.00 94.06 203 LYS A C 1
ATOM 1714 O O . LYS A 1 203 ? -13.617 3.157 27.489 1.00 94.06 203 LYS A O 1
ATOM 1719 N N . LEU A 1 204 ? -12.876 2.178 25.623 1.00 90.38 204 LEU A N 1
ATOM 1720 C CA . LEU A 1 204 ? -13.870 1.101 25.641 1.00 90.38 204 LEU A CA 1
ATOM 1721 C C . LEU A 1 204 ? -13.504 -0.027 26.613 1.00 90.38 204 LEU A C 1
ATOM 1723 O O . LEU A 1 204 ? -14.413 -0.604 27.208 1.00 90.38 204 LEU A O 1
ATOM 1727 N N . VAL A 1 205 ? -12.214 -0.320 26.813 1.00 92.62 205 VAL A N 1
ATOM 1728 C CA . VAL A 1 205 ? -11.736 -1.234 27.866 1.00 92.62 205 VAL A CA 1
ATOM 1729 C C . VAL A 1 205 ? -12.022 -0.649 29.251 1.00 92.62 205 VAL A C 1
ATOM 1731 O O . VAL A 1 205 ? -12.572 -1.352 30.096 1.00 92.62 205 VAL A O 1
ATOM 1734 N N . GLU A 1 206 ? -11.744 0.638 29.466 1.00 92.81 206 GLU A N 1
ATOM 1735 C CA . GLU A 1 206 ? -12.051 1.360 30.710 1.00 92.81 206 GLU A CA 1
ATOM 1736 C C . GLU A 1 206 ? -13.558 1.315 31.023 1.00 92.81 206 GLU A C 1
ATOM 1738 O O . GLU A 1 206 ? -13.962 0.880 32.105 1.00 92.81 206 GLU A O 1
ATOM 1743 N N . LYS A 1 207 ? -14.413 1.651 30.043 1.00 90.69 207 LYS A N 1
ATOM 1744 C CA . LYS A 1 207 ? -15.876 1.586 30.205 1.00 90.69 207 LYS A CA 1
ATOM 1745 C C . LYS A 1 207 ? -16.391 0.159 30.429 1.00 90.69 207 LYS A C 1
ATOM 1747 O O . LYS A 1 207 ? -17.338 -0.034 31.194 1.00 90.69 207 LYS A O 1
ATOM 1752 N N . LEU A 1 208 ? -15.777 -0.849 29.803 1.00 90.31 208 LEU A N 1
ATOM 1753 C CA . LEU A 1 208 ? -16.105 -2.256 30.049 1.00 90.31 208 LEU A CA 1
ATOM 1754 C C . LEU A 1 208 ? -15.714 -2.672 31.476 1.00 90.31 208 LEU A C 1
ATOM 1756 O O . LEU A 1 208 ? -16.504 -3.332 32.146 1.00 90.31 208 LEU A O 1
ATOM 1760 N N . GLN A 1 209 ? -14.545 -2.255 31.970 1.00 91.00 209 GLN A N 1
ATOM 1761 C CA . GLN A 1 209 ? -14.083 -2.544 33.330 1.00 91.00 209 GLN A CA 1
ATOM 1762 C C . GLN A 1 209 ? -14.983 -1.900 34.398 1.00 91.00 209 GLN A C 1
ATOM 1764 O O . GLN A 1 209 ? -15.382 -2.584 35.341 1.00 91.00 209 GLN A O 1
ATOM 1769 N N . ALA A 1 210 ? -15.380 -0.636 34.222 1.00 90.75 210 ALA A N 1
ATOM 1770 C CA . ALA A 1 210 ? -16.363 0.016 35.092 1.00 90.75 210 ALA A CA 1
ATOM 1771 C C . ALA A 1 210 ? -17.716 -0.726 35.081 1.00 90.75 210 ALA A C 1
ATOM 1773 O O . ALA A 1 210 ? -18.324 -0.966 36.125 1.00 90.75 210 ALA A O 1
ATOM 1774 N N . THR A 1 211 ? -18.156 -1.192 33.908 1.00 87.25 211 THR A N 1
ATOM 1775 C CA . THR A 1 211 ? -19.397 -1.976 33.773 1.00 87.25 211 THR A CA 1
ATOM 1776 C C . THR A 1 211 ? -19.271 -3.366 34.422 1.00 87.25 211 THR A C 1
ATOM 1778 O O . THR A 1 211 ? -20.244 -3.860 34.986 1.00 87.25 211 THR A O 1
ATOM 1781 N N . GLN A 1 212 ? -18.079 -3.981 34.444 1.00 88.94 212 GLN A N 1
ATOM 1782 C CA . GLN A 1 212 ? -17.804 -5.217 35.201 1.00 88.94 212 GLN A CA 1
ATOM 1783 C C . GLN A 1 212 ? -17.840 -4.997 36.721 1.00 88.94 212 GLN A C 1
ATOM 1785 O O . GLN A 1 212 ? -18.343 -5.857 37.442 1.00 88.94 212 GLN A O 1
ATOM 1790 N N . GLN A 1 213 ? -17.364 -3.852 37.216 1.00 90.50 213 GLN A N 1
ATOM 1791 C CA . GLN A 1 213 ? -17.480 -3.486 38.633 1.00 90.50 213 GLN A CA 1
ATOM 1792 C C . GLN A 1 213 ? -18.948 -3.253 39.027 1.00 90.50 213 GLN A C 1
ATOM 1794 O O . GLN A 1 213 ? -19.405 -3.794 40.035 1.00 90.50 213 GLN A O 1
ATOM 1799 N N . ARG A 1 214 ? -19.728 -2.555 38.187 1.00 85.88 214 ARG A N 1
ATOM 1800 C CA . ARG A 1 214 ? -21.182 -2.415 38.376 1.00 85.88 214 ARG A CA 1
ATOM 1801 C C . ARG A 1 214 ? -21.897 -3.772 38.341 1.00 85.88 214 ARG A C 1
ATOM 1803 O O . ARG A 1 214 ? -22.729 -4.029 39.200 1.00 85.88 214 ARG A O 1
ATOM 1810 N N . GLU A 1 215 ? -21.529 -4.687 37.439 1.00 88.06 215 GLU A N 1
ATOM 1811 C CA . GLU A 1 215 ? -22.083 -6.055 37.398 1.00 88.06 215 GLU A CA 1
ATOM 1812 C C . GLU A 1 215 ? -21.825 -6.842 38.699 1.00 88.06 215 GLU A C 1
ATOM 1814 O O . GLU A 1 215 ? -22.681 -7.618 39.126 1.00 88.06 215 GLU A O 1
ATOM 1819 N N . GLN A 1 216 ? -20.687 -6.622 39.365 1.00 88.25 216 GLN A N 1
ATOM 1820 C CA . GLN A 1 216 ? -20.381 -7.221 40.671 1.00 88.25 216 GLN A CA 1
ATOM 1821 C C . GLN A 1 216 ? -21.226 -6.598 41.792 1.00 88.25 216 GLN A C 1
ATOM 1823 O O . GLN A 1 216 ? -21.938 -7.329 42.481 1.00 88.25 216 GLN A O 1
ATOM 1828 N N . ALA A 1 217 ? -21.251 -5.266 41.907 1.00 86.19 217 ALA A N 1
ATOM 1829 C CA . ALA A 1 217 ? -22.067 -4.562 42.903 1.00 86.19 217 ALA A CA 1
ATOM 1830 C C . ALA A 1 217 ? -23.573 -4.876 42.766 1.00 86.19 217 ALA A C 1
ATOM 1832 O O . ALA A 1 217 ? -24.289 -5.036 43.755 1.00 86.19 217 ALA A O 1
ATOM 1833 N N . VAL A 1 218 ? -24.060 -5.042 41.534 1.00 85.50 218 VAL A N 1
ATOM 1834 C CA . VAL A 1 218 ? -25.447 -5.429 41.240 1.00 85.50 218 VAL A CA 1
ATOM 1835 C C . VAL A 1 218 ? -25.719 -6.893 41.587 1.00 85.50 218 VAL A C 1
ATOM 1837 O O . VAL A 1 218 ? -26.786 -7.196 42.115 1.00 85.50 218 VAL A O 1
ATOM 1840 N N . LYS A 1 219 ? -24.766 -7.813 41.376 1.00 87.38 219 LYS A N 1
ATOM 1841 C CA . LYS A 1 219 ? -24.882 -9.199 41.870 1.00 87.38 219 LYS A CA 1
ATOM 1842 C C . LYS A 1 219 ? -24.923 -9.260 43.393 1.00 87.38 219 LYS A C 1
ATOM 1844 O O . LYS A 1 219 ? -25.677 -10.060 43.942 1.00 87.38 219 LYS A O 1
ATOM 1849 N N . GLU A 1 220 ? -24.164 -8.411 44.077 1.00 86.19 220 GLU A N 1
ATOM 1850 C CA . GLU A 1 220 ? -24.226 -8.273 45.533 1.00 86.19 220 GLU A CA 1
ATOM 1851 C C . GLU A 1 220 ? -25.578 -7.704 45.983 1.00 86.19 220 GLU A C 1
ATOM 1853 O O . GLU A 1 220 ? -26.219 -8.302 46.847 1.00 86.19 220 GLU A O 1
ATOM 1858 N N . LYS A 1 221 ? -26.095 -6.660 45.317 1.00 85.94 221 LYS A N 1
ATOM 1859 C CA . LYS A 1 221 ? -27.454 -6.131 45.543 1.00 85.94 221 LYS A CA 1
ATOM 1860 C C . LYS A 1 221 ? -28.545 -7.181 45.264 1.00 85.94 221 LYS A C 1
ATOM 1862 O O . LYS A 1 221 ? -29.499 -7.279 46.028 1.00 85.94 221 LYS A O 1
ATOM 1867 N N . LEU A 1 222 ? -28.395 -8.036 44.249 1.00 83.88 222 LEU A N 1
ATOM 1868 C CA . LEU A 1 222 ? -29.305 -9.157 43.961 1.00 83.88 222 LEU A CA 1
ATOM 1869 C C . LEU A 1 222 ? -29.219 -10.271 45.027 1.00 83.88 222 LEU A C 1
ATOM 1871 O O . LEU A 1 222 ? -30.242 -10.828 45.439 1.00 83.88 222 LEU A O 1
ATOM 1875 N N . MET A 1 223 ? -28.017 -10.584 45.524 1.00 83.88 223 MET A N 1
ATOM 1876 C CA . MET A 1 223 ? -27.837 -11.500 46.658 1.00 83.88 223 MET A CA 1
ATOM 1877 C C . MET A 1 223 ? -28.418 -10.925 47.958 1.00 83.88 223 MET A C 1
ATOM 1879 O O . MET A 1 223 ? -28.996 -11.670 48.746 1.00 83.88 223 MET A O 1
ATOM 1883 N N . ALA A 1 224 ? -28.331 -9.613 48.171 1.00 81.88 224 ALA A N 1
ATOM 1884 C CA . ALA A 1 224 ? -28.984 -8.937 49.285 1.00 81.88 224 ALA A CA 1
ATOM 1885 C C . ALA A 1 224 ? -30.518 -8.983 49.146 1.00 81.88 224 ALA A C 1
ATOM 1887 O O . ALA A 1 224 ? -31.182 -9.464 50.059 1.00 81.88 224 ALA A O 1
ATOM 1888 N N . ALA A 1 225 ? -31.079 -8.634 47.982 1.00 76.19 225 ALA A N 1
ATOM 1889 C CA . ALA A 1 225 ? -32.522 -8.699 47.697 1.00 76.19 225 ALA A CA 1
ATOM 1890 C C . ALA A 1 225 ? -33.128 -10.116 47.824 1.00 76.19 225 ALA A C 1
ATOM 1892 O O . ALA A 1 225 ? -34.338 -10.271 48.009 1.00 76.19 225 ALA A O 1
ATOM 1893 N N . THR A 1 226 ? -32.300 -11.165 47.728 1.00 77.88 226 THR A N 1
ATOM 1894 C CA . THR A 1 226 ? -32.709 -12.563 47.951 1.00 77.88 226 THR A CA 1
ATOM 1895 C C . THR A 1 226 ? -32.509 -13.056 49.386 1.00 77.88 226 THR A C 1
ATOM 1897 O O . THR A 1 226 ? -33.265 -13.934 49.813 1.00 77.88 226 THR A O 1
ATOM 1900 N N . ARG A 1 227 ? -31.545 -12.518 50.144 1.00 83.94 227 ARG A N 1
ATOM 1901 C CA . ARG A 1 227 ? -31.181 -13.009 51.490 1.00 83.94 227 ARG A CA 1
ATOM 1902 C C . ARG A 1 227 ? -31.687 -12.150 52.650 1.00 83.94 227 ARG A C 1
ATOM 1904 O O . ARG A 1 227 ? -31.976 -12.711 53.700 1.00 83.94 227 ARG A O 1
ATOM 1911 N N . LEU A 1 228 ? -31.764 -10.833 52.478 1.00 77.19 228 LEU A N 1
ATOM 1912 C CA . LEU A 1 228 ? -32.247 -9.903 53.500 1.00 77.19 228 LEU A CA 1
ATOM 1913 C C . LEU A 1 228 ? -33.782 -9.855 53.528 1.00 77.19 228 LEU A C 1
ATOM 1915 O O . LEU A 1 228 ? -34.451 -10.240 52.561 1.00 77.19 228 LEU A O 1
ATOM 1919 N N . ALA A 1 229 ? -34.326 -9.349 54.635 1.00 76.50 229 ALA A N 1
ATOM 1920 C CA . ALA A 1 229 ? -35.704 -8.878 54.687 1.00 76.50 229 ALA A CA 1
ATOM 1921 C C . ALA A 1 229 ? -35.867 -7.615 53.807 1.00 76.50 229 ALA A C 1
ATOM 1923 O O . ALA A 1 229 ? -34.884 -6.889 53.615 1.00 76.50 229 ALA A O 1
ATOM 1924 N N . PRO A 1 230 ? -37.069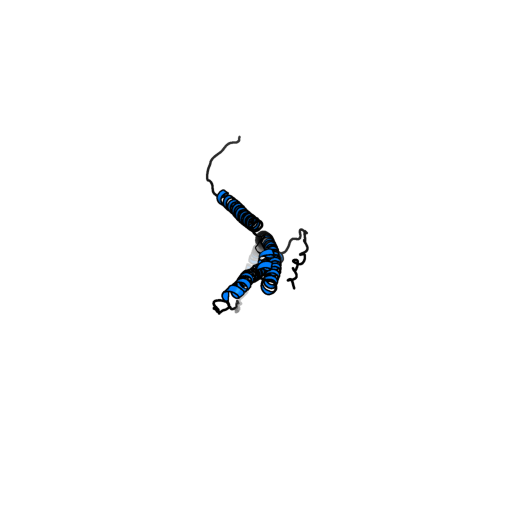 -7.332 53.266 1.00 71.94 230 PRO A N 1
ATOM 1925 C CA . PRO A 1 230 ? -37.314 -6.127 52.470 1.00 71.94 230 PRO A CA 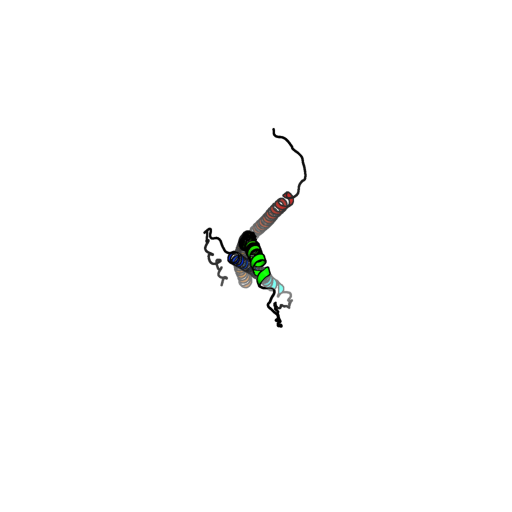1
ATOM 1926 C C . PRO A 1 230 ? -36.897 -4.839 53.187 1.00 71.94 230 PRO A C 1
ATOM 1928 O O . PRO A 1 230 ? -36.267 -3.985 52.581 1.00 71.94 230 PRO A O 1
ATOM 1931 N N . GLU A 1 231 ? -37.166 -4.734 54.486 1.00 78.38 231 GLU A N 1
ATOM 1932 C CA . GLU A 1 231 ? -36.909 -3.547 55.303 1.00 78.38 231 GLU A CA 1
ATOM 1933 C C . GLU A 1 231 ? -35.403 -3.285 55.500 1.00 78.38 231 GLU A C 1
ATOM 1935 O O . GLU A 1 231 ? -34.952 -2.139 55.444 1.00 78.38 231 GLU A O 1
ATOM 1940 N N . ASP A 1 232 ? -34.605 -4.344 55.680 1.00 77.50 232 ASP A N 1
ATOM 1941 C CA . ASP A 1 232 ? -33.142 -4.252 55.769 1.00 77.50 232 ASP A CA 1
ATOM 1942 C C . ASP A 1 232 ? -32.518 -3.940 54.402 1.00 77.50 232 ASP A C 1
ATOM 1944 O O . ASP A 1 232 ? -31.596 -3.127 54.299 1.00 77.50 232 ASP A O 1
ATOM 1948 N N . PHE A 1 233 ? -33.042 -4.552 53.335 1.00 78.62 233 PHE A N 1
ATOM 1949 C CA . PHE A 1 233 ? -32.616 -4.268 51.968 1.00 78.62 233 PHE A CA 1
ATOM 1950 C C . PHE A 1 233 ? -32.898 -2.811 51.581 1.00 78.62 233 PHE A C 1
ATOM 1952 O O . PHE A 1 233 ? -32.006 -2.132 51.064 1.00 78.62 233 PHE A O 1
ATOM 1959 N N . ASP A 1 234 ? -34.097 -2.316 51.895 1.00 78.00 234 ASP A N 1
ATOM 1960 C CA . ASP A 1 234 ? -34.483 -0.922 51.715 1.00 78.00 234 ASP A CA 1
ATOM 1961 C C . ASP A 1 234 ? -33.517 -0.013 52.489 1.00 78.00 234 ASP A C 1
ATOM 1963 O O . ASP A 1 234 ? -32.934 0.903 51.905 1.00 78.00 234 ASP A O 1
ATOM 1967 N N . ARG A 1 235 ? -33.252 -0.297 53.773 1.00 80.75 235 ARG A N 1
ATOM 1968 C CA . ARG A 1 235 ? -32.357 0.515 54.616 1.00 80.75 235 ARG A CA 1
ATOM 1969 C C . ARG A 1 235 ? -30.921 0.600 54.089 1.00 80.75 235 ARG A C 1
ATOM 1971 O O . ARG A 1 235 ? -30.307 1.657 54.218 1.00 80.75 235 ARG A O 1
ATOM 1978 N N . THR A 1 236 ? -30.381 -0.472 53.505 1.00 79.06 236 THR A N 1
ATOM 1979 C CA . THR A 1 236 ? -29.002 -0.498 52.982 1.00 79.06 236 THR A CA 1
ATOM 1980 C C . THR A 1 236 ? -28.880 0.034 51.550 1.00 79.06 236 THR A C 1
ATOM 1982 O O . THR A 1 236 ? -27.877 0.672 51.237 1.00 79.06 236 THR A O 1
ATOM 1985 N N . TYR A 1 237 ? -29.864 -0.203 50.673 1.00 78.38 237 TYR A N 1
ATOM 1986 C CA . TYR A 1 237 ? -29.712 0.017 49.224 1.00 78.38 237 TYR A CA 1
ATOM 1987 C C . TYR A 1 237 ? -30.691 1.012 48.583 1.00 78.38 237 TYR A C 1
ATOM 1989 O O . TYR A 1 237 ? -30.567 1.247 47.377 1.00 78.38 237 TYR A O 1
ATOM 1997 N N . LEU A 1 238 ? -31.645 1.568 49.341 1.00 74.25 238 LEU A N 1
ATOM 1998 C CA . LEU A 1 238 ? -32.650 2.532 48.861 1.00 74.25 238 LEU A CA 1
ATOM 1999 C C . LEU A 1 238 ? -32.759 3.761 49.790 1.00 74.25 238 LEU A C 1
ATOM 2001 O O . LEU A 1 238 ? -32.691 4.898 49.327 1.00 74.25 238 LEU A O 1
ATOM 2005 N N . GLY A 1 239 ? -32.812 3.554 51.110 1.00 50.22 239 GLY A N 1
ATOM 2006 C CA . GLY A 1 239 ? -33.000 4.579 52.148 1.00 50.22 239 GLY A CA 1
ATOM 2007 C C . GLY A 1 239 ? -31.863 5.595 52.332 1.00 50.22 239 GLY A C 1
ATOM 2008 O O . GLY A 1 239 ? -31.976 6.475 53.180 1.00 50.22 239 GLY A O 1
ATOM 2009 N N . GLY A 1 240 ? -30.785 5.498 51.547 1.00 51.62 240 GLY A N 1
ATOM 2010 C CA . GLY A 1 240 ? -29.690 6.476 51.496 1.00 51.62 240 GLY A CA 1
ATOM 2011 C C . GLY A 1 240 ? -29.500 7.161 50.135 1.00 51.62 240 GLY A C 1
ATOM 2012 O O . GLY A 1 240 ? -28.591 7.974 49.992 1.00 51.62 240 GLY A O 1
ATOM 2013 N N . GLN A 1 241 ? -30.309 6.852 49.112 1.00 47.25 241 GLN A N 1
ATOM 2014 C CA . GLN A 1 241 ? -29.978 7.217 47.722 1.00 47.25 241 GLN A CA 1
ATOM 2015 C C . GLN A 1 241 ? -30.219 8.690 47.331 1.00 47.25 241 GLN A C 1
ATOM 2017 O O . GLN A 1 241 ? -29.835 9.087 46.233 1.00 47.25 241 GLN A O 1
ATOM 2022 N N . SER A 1 242 ? -30.768 9.531 48.216 1.00 38.25 242 SER A N 1
ATOM 2023 C CA . SER A 1 242 ? -31.128 10.933 47.912 1.00 38.25 242 SER A CA 1
ATOM 2024 C C . SER A 1 242 ? -29.943 11.901 47.710 1.00 38.25 242 SER A C 1
ATOM 2026 O O . SER A 1 242 ? -30.168 13.103 47.606 1.00 38.25 242 SER A O 1
ATOM 2028 N N . ILE A 1 243 ? -28.697 11.415 47.709 1.00 40.62 243 ILE A N 1
ATOM 2029 C CA . ILE A 1 243 ? -27.478 12.240 47.573 1.00 40.62 243 ILE A CA 1
ATOM 2030 C C . ILE A 1 243 ? -26.608 11.792 46.382 1.00 40.62 243 ILE A C 1
ATOM 2032 O O . ILE A 1 243 ? -25.949 12.615 45.755 1.00 40.62 243 ILE A O 1
ATOM 2036 N N . ILE A 1 244 ? -26.619 10.501 46.031 1.00 43.00 244 ILE A N 1
ATOM 2037 C CA . ILE A 1 244 ? -25.692 9.928 45.036 1.00 43.00 244 ILE A CA 1
ATOM 2038 C C . ILE A 1 244 ? -26.242 10.046 43.603 1.00 43.00 244 ILE A C 1
ATOM 2040 O O . ILE A 1 244 ? -25.491 10.349 42.679 1.00 43.00 244 ILE A O 1
ATOM 2044 N N . CYS A 1 245 ? -27.557 9.888 43.402 1.00 38.75 245 CYS A N 1
ATOM 2045 C CA . CYS A 1 245 ? -28.157 9.949 42.061 1.00 38.75 245 CYS A CA 1
ATOM 2046 C C . CYS A 1 245 ? -28.073 11.333 41.389 1.00 38.75 245 CYS A C 1
ATOM 2048 O O . CYS A 1 245 ? -28.227 11.418 40.170 1.00 38.75 245 CYS A O 1
ATOM 2050 N N . ASP A 1 246 ? -27.823 12.403 42.147 1.00 41.62 246 ASP A N 1
ATOM 2051 C CA . ASP A 1 246 ? -27.594 13.737 41.582 1.00 41.62 246 ASP A CA 1
ATOM 2052 C C . ASP A 1 246 ? -26.133 13.943 41.143 1.00 41.62 246 ASP A C 1
ATOM 2054 O O . ASP A 1 246 ? -25.890 14.712 40.213 1.00 41.62 246 ASP A O 1
ATOM 2058 N N . GLN A 1 247 ? -25.170 13.201 41.711 1.00 43.28 247 GLN A N 1
ATOM 2059 C CA . GLN A 1 247 ? -23.787 13.189 41.220 1.00 43.28 247 GLN A CA 1
ATOM 2060 C C . GLN A 1 247 ? -23.673 12.418 39.899 1.00 43.28 247 GLN A C 1
ATOM 2062 O O . GLN A 1 247 ? -23.153 12.969 38.933 1.00 43.28 247 GLN A O 1
ATOM 2067 N N . GLU A 1 248 ? -24.248 11.212 39.792 1.00 50.31 248 GLU A N 1
ATOM 2068 C CA . GLU A 1 248 ? -24.228 10.439 38.533 1.00 50.31 248 GLU A CA 1
ATOM 2069 C C . GLU A 1 248 ? -24.889 11.210 37.367 1.00 50.31 248 GLU A C 1
ATOM 2071 O O . GLU A 1 248 ? -24.416 11.166 36.230 1.00 50.31 248 GLU A O 1
ATOM 2076 N N . LYS A 1 249 ? -25.946 11.991 37.645 1.00 50.69 249 LYS A N 1
ATOM 2077 C CA . LYS A 1 249 ? -26.582 12.883 36.658 1.00 50.69 249 LYS A CA 1
ATOM 2078 C C . LYS A 1 249 ? -25.756 14.127 36.321 1.00 50.69 249 LYS A C 1
ATOM 2080 O O . LYS A 1 249 ? -25.867 14.628 35.202 1.00 50.69 249 LYS A O 1
ATOM 2085 N N . GLN A 1 250 ? -24.954 14.646 37.252 1.00 47.03 250 GLN A N 1
ATOM 2086 C CA . GLN A 1 250 ? -23.999 15.717 36.949 1.00 47.03 250 GLN A CA 1
ATOM 2087 C C . GLN A 1 250 ? -22.840 15.205 36.090 1.00 47.03 250 GLN A C 1
ATOM 2089 O O . GLN A 1 250 ? -22.458 15.889 35.144 1.00 47.03 250 GLN A O 1
ATOM 2094 N N . GLU A 1 251 ? -22.320 14.007 36.361 1.00 52.12 251 GLU A N 1
ATOM 2095 C CA . GLU A 1 251 ? -21.247 13.407 35.563 1.00 52.12 251 GLU A CA 1
ATOM 2096 C C . GLU A 1 251 ? -21.711 13.086 34.136 1.00 52.12 251 GLU A C 1
ATOM 2098 O O . GLU A 1 251 ? -21.026 13.467 33.188 1.00 52.12 251 GLU A O 1
ATOM 2103 N N . GLN A 1 252 ? -22.912 12.516 33.954 1.00 51.22 252 GLN A N 1
ATOM 2104 C CA . GLN A 1 252 ? -23.485 12.321 32.613 1.00 51.22 252 GLN A CA 1
ATOM 2105 C C . GLN A 1 252 ? -23.640 13.642 31.847 1.00 51.22 252 GLN A C 1
ATOM 2107 O O . GLN A 1 252 ? -23.188 13.733 30.707 1.00 51.22 252 GLN A O 1
ATOM 2112 N N . LYS A 1 253 ? -24.171 14.701 32.478 1.00 51.44 253 LYS A N 1
ATOM 2113 C CA . LYS A 1 253 ? -24.256 16.022 31.832 1.00 51.44 253 LYS A CA 1
ATOM 2114 C C . LYS A 1 253 ? -22.890 16.619 31.487 1.00 51.44 253 LYS A C 1
ATOM 2116 O O . LYS A 1 253 ? -22.768 17.274 30.458 1.00 51.44 253 LYS A O 1
ATOM 2121 N N . GLN A 1 254 ? -21.860 16.393 32.306 1.00 52.47 254 GLN A N 1
ATOM 2122 C CA . GLN A 1 254 ? -20.503 16.851 31.992 1.00 52.47 254 GLN A CA 1
ATOM 2123 C C . GLN A 1 254 ? -19.830 16.026 30.882 1.00 52.47 254 GLN A C 1
ATOM 2125 O O . GLN A 1 254 ? -19.008 16.581 30.154 1.00 52.47 254 GLN A O 1
ATOM 2130 N N . GLU A 1 255 ? -20.155 14.738 30.717 1.00 55.62 255 GLU A N 1
ATOM 2131 C CA . GLU A 1 255 ? -19.710 13.950 29.555 1.00 55.62 255 GLU A CA 1
ATOM 2132 C C . GLU A 1 255 ? -20.450 14.327 28.262 1.00 55.62 255 GLU A C 1
ATOM 2134 O O . GLU A 1 255 ? -19.836 14.292 27.194 1.00 55.62 255 GLU A O 1
ATOM 2139 N N . GLU A 1 256 ? -21.734 14.692 28.336 1.00 55.84 256 GLU A N 1
ATOM 2140 C CA . GLU A 1 256 ? -22.510 15.178 27.185 1.00 55.84 256 GLU A CA 1
ATOM 2141 C C . GLU A 1 256 ? -21.994 16.549 26.720 1.00 55.84 256 GLU A C 1
ATOM 2143 O O . GLU A 1 256 ? -21.573 16.675 25.571 1.00 55.84 256 GLU A O 1
ATOM 2148 N N . GLN A 1 257 ? -21.869 17.532 27.623 1.00 52.69 257 GLN A N 1
ATOM 2149 C CA . GLN A 1 257 ? -21.337 18.860 27.278 1.00 52.69 257 GLN A CA 1
ATOM 2150 C C . GLN A 1 257 ? -19.907 18.801 26.709 1.00 52.69 257 GLN A C 1
ATOM 2152 O O . GLN A 1 257 ? -19.603 19.482 25.734 1.00 52.69 257 GLN A O 1
ATOM 2157 N N . LYS A 1 258 ? -19.031 17.933 27.240 1.00 58.47 258 LYS A N 1
ATOM 2158 C CA . LYS A 1 258 ? -17.670 17.740 26.692 1.00 58.47 258 LYS A CA 1
ATOM 2159 C C . LYS A 1 258 ? -17.634 17.013 25.345 1.00 58.47 258 LYS A C 1
ATOM 2161 O O . LYS A 1 258 ? -16.594 17.039 24.685 1.00 58.47 258 LYS A O 1
ATOM 2166 N N . GLN A 1 259 ? -18.713 16.341 24.943 1.00 57.56 259 GLN A N 1
ATOM 2167 C CA . GLN A 1 259 ? -18.850 15.783 23.596 1.00 57.56 259 GLN A CA 1
ATOM 2168 C C . GLN A 1 259 ? -19.385 16.832 22.617 1.00 57.56 259 GLN A C 1
ATOM 2170 O O . GLN A 1 259 ? -18.847 16.919 21.515 1.00 57.56 259 GLN A O 1
ATOM 2175 N N . GLU A 1 260 ? -20.334 17.676 23.033 1.00 56.41 260 GLU A N 1
ATOM 2176 C CA . GLU A 1 260 ? -20.803 18.824 22.242 1.00 56.41 260 GLU A CA 1
ATOM 2177 C C . GLU A 1 260 ? -19.659 19.822 21.964 1.00 56.41 260 GLU A C 1
ATOM 2179 O O . GLU A 1 260 ? -19.377 20.104 20.799 1.00 56.41 260 GLU A O 1
ATOM 2184 N N . GLU A 1 261 ? -18.885 20.235 22.980 1.00 56.50 261 GLU A N 1
ATOM 2185 C CA . GLU A 1 261 ? -17.711 21.116 22.798 1.00 56.50 261 GLU A CA 1
ATOM 2186 C C . GLU A 1 261 ? -16.655 20.525 21.836 1.00 56.50 261 GLU A C 1
ATOM 2188 O O . GLU A 1 261 ? -16.027 21.251 21.061 1.00 56.50 261 GLU A O 1
ATOM 2193 N N . GLN A 1 262 ? -16.449 19.200 21.846 1.00 55.62 262 GLN A N 1
ATOM 2194 C CA . GLN A 1 262 ? -15.520 18.518 20.927 1.00 55.62 262 GLN A CA 1
ATOM 2195 C C . GLN A 1 262 ? -16.088 18.308 19.515 1.00 55.62 262 GLN A C 1
ATOM 2197 O O . GLN A 1 262 ? -15.334 17.930 18.608 1.00 55.62 262 GLN A O 1
ATOM 2202 N N . GLN A 1 263 ? -17.387 18.532 19.321 1.00 54.88 263 GLN A N 1
ATOM 2203 C CA . GLN A 1 263 ? -18.045 18.470 18.023 1.00 54.88 263 GLN A CA 1
ATOM 2204 C C . GLN A 1 263 ? -18.105 19.864 17.379 1.00 54.88 263 GLN A C 1
ATOM 2206 O O . GLN A 1 263 ? -17.642 20.005 16.247 1.00 54.88 263 GLN A O 1
ATOM 2211 N N . GLU A 1 264 ? -18.488 20.911 18.121 1.00 56.16 264 GLU A N 1
ATOM 2212 C CA . GLU A 1 264 ? -18.421 22.305 17.643 1.00 56.16 264 GLU A CA 1
ATOM 2213 C C . GLU A 1 264 ? -16.992 22.709 17.230 1.00 56.16 264 GLU A C 1
ATOM 2215 O O . GLU A 1 264 ? -16.789 23.287 16.160 1.00 56.16 264 GLU A O 1
ATOM 2220 N N . GLN A 1 265 ? -15.967 22.334 18.010 1.00 55.22 265 GLN A N 1
ATOM 2221 C CA . GLN A 1 265 ? -14.564 22.608 17.655 1.00 55.22 265 GLN A CA 1
ATOM 2222 C C . GLN A 1 265 ? -14.093 21.888 16.377 1.00 55.22 265 GLN A C 1
ATOM 2224 O O . GLN A 1 265 ? -13.104 22.306 15.773 1.00 55.22 265 GLN A O 1
ATOM 2229 N N . LYS A 1 266 ? -14.777 20.820 15.941 1.00 54.97 266 LYS A N 1
ATOM 2230 C CA . LYS A 1 266 ? -14.501 20.162 14.653 1.00 54.97 266 LYS A CA 1
ATOM 2231 C C . LYS A 1 266 ? -15.225 20.829 13.494 1.00 54.97 266 LYS A C 1
ATOM 2233 O O . LYS A 1 266 ? -14.640 20.934 12.419 1.00 54.97 266 LYS A O 1
ATOM 2238 N N . GLU A 1 267 ? -16.455 21.283 13.702 1.00 55.03 267 GLU A N 1
ATOM 2239 C CA . GLU A 1 267 ? -17.245 21.956 12.667 1.00 55.03 267 GLU A CA 1
ATOM 2240 C C . GLU A 1 267 ? -16.659 23.346 12.354 1.00 55.03 267 GLU A C 1
ATOM 2242 O O . GLU A 1 267 ? -16.414 23.658 11.187 1.00 55.03 267 GLU A O 1
ATOM 2247 N N . GLN A 1 268 ? -16.230 24.108 13.371 1.00 52.66 268 GLN A N 1
ATOM 2248 C CA . GLN A 1 268 ? -15.513 25.380 13.172 1.00 52.66 268 GLN A CA 1
ATOM 2249 C C . GLN A 1 268 ? -14.169 25.225 12.428 1.00 52.66 268 GLN A C 1
ATOM 2251 O O . GLN A 1 268 ? -13.748 26.140 11.720 1.00 52.66 268 GLN A O 1
ATOM 2256 N N . GLN A 1 269 ? -13.500 24.066 12.522 1.00 51.25 269 GLN A N 1
ATOM 2257 C CA . GLN A 1 269 ? -12.295 23.774 11.728 1.00 51.25 269 GLN A CA 1
ATOM 2258 C C . GLN A 1 269 ? -12.586 23.337 10.281 1.00 51.25 269 GLN A C 1
ATOM 2260 O O . GLN A 1 269 ? -11.649 23.250 9.488 1.00 51.25 269 GLN A O 1
ATOM 2265 N N . GLN A 1 270 ? -13.847 23.082 9.913 1.00 51.25 270 GLN A N 1
ATOM 2266 C CA . GLN A 1 270 ? -14.241 22.795 8.528 1.00 51.25 270 GLN A CA 1
ATOM 2267 C C . GLN A 1 270 ? -14.817 24.025 7.811 1.00 51.25 270 GLN A C 1
ATOM 2269 O O . GLN A 1 270 ? -14.505 24.225 6.637 1.00 51.25 270 GLN A O 1
ATOM 2274 N N . GLU A 1 271 ? -15.569 24.894 8.495 1.00 46.34 271 GLU A N 1
ATOM 2275 C CA . GLU A 1 271 ? -16.128 26.106 7.864 1.00 46.34 271 GLU A CA 1
ATOM 2276 C C . GLU A 1 271 ? -15.084 27.198 7.566 1.00 46.34 271 GLU A C 1
ATOM 2278 O O . GLU A 1 271 ? -15.247 27.965 6.618 1.00 46.34 271 GLU A O 1
ATOM 2283 N N . GLY A 1 272 ? -13.952 27.227 8.280 1.00 43.44 272 GLY A N 1
ATOM 2284 C CA . GLY A 1 272 ? -12.849 28.169 8.022 1.00 43.44 272 GLY A CA 1
ATOM 2285 C C . GLY A 1 272 ? -12.124 28.000 6.672 1.00 43.44 272 GLY A C 1
ATOM 2286 O O . GLY A 1 272 ? -11.127 28.677 6.427 1.00 43.44 272 GLY A O 1
ATOM 2287 N N . GLY A 1 273 ? -12.574 27.084 5.807 1.00 41.09 273 GLY A N 1
ATOM 2288 C CA . GLY A 1 273 ? -11.893 26.691 4.572 1.00 41.09 273 GLY A CA 1
ATOM 2289 C C . GLY A 1 273 ? -12.328 27.389 3.276 1.00 41.09 273 GLY A C 1
ATOM 2290 O O . GLY A 1 273 ? -11.787 27.023 2.231 1.00 41.09 273 GLY A O 1
ATOM 2291 N N . GLN A 1 274 ? -13.295 28.325 3.274 1.00 49.16 274 GLN A N 1
ATOM 2292 C CA . GLN A 1 274 ? -13.908 28.772 2.005 1.00 49.16 274 GLN A CA 1
ATOM 2293 C C . GLN A 1 274 ? -14.321 30.259 1.885 1.00 49.16 274 GLN A C 1
ATOM 2295 O O . GLN A 1 274 ? -15.474 30.578 1.606 1.00 49.16 274 GLN A O 1
ATOM 2300 N N . SER A 1 275 ? -13.354 31.180 1.958 1.00 39.31 275 SER A N 1
ATOM 2301 C CA . SER A 1 275 ? -13.465 32.543 1.387 1.00 39.31 275 SER A CA 1
ATOM 2302 C C . SER A 1 275 ? -12.077 33.194 1.251 1.00 39.31 275 SER A C 1
ATOM 2304 O O . SER A 1 275 ? -11.278 33.063 2.172 1.00 39.31 275 SER A O 1
ATOM 2306 N N . GLY A 1 276 ? -11.719 33.912 0.180 1.00 39.12 276 GLY A N 1
ATOM 2307 C CA . GLY A 1 276 ? -12.449 34.221 -1.059 1.00 39.12 276 GLY A CA 1
ATOM 2308 C C . GLY A 1 276 ? -11.508 34.795 -2.139 1.00 39.12 276 GLY A C 1
ATOM 2309 O O . GLY A 1 276 ? -10.301 34.886 -1.925 1.00 39.12 276 GLY A O 1
ATOM 2310 N N . GLU A 1 277 ? -12.042 35.153 -3.310 1.00 49.75 277 GLU A N 1
ATOM 2311 C CA . GLU A 1 277 ? -11.257 35.660 -4.453 1.00 49.75 277 GLU A CA 1
ATOM 2312 C C . GLU A 1 277 ? -10.938 37.169 -4.373 1.00 49.75 277 GLU A C 1
ATOM 2314 O O . GLU A 1 277 ? -11.713 37.955 -3.830 1.00 49.75 277 GLU A O 1
ATOM 2319 N N . GLY A 1 278 ? -9.832 37.579 -5.014 1.00 37.44 278 GLY A N 1
ATOM 2320 C CA . GLY A 1 278 ? -9.424 38.979 -5.219 1.00 37.44 278 GLY A CA 1
ATOM 2321 C C . GLY A 1 278 ? -8.160 39.396 -4.439 1.00 37.44 278 GLY A C 1
ATOM 2322 O O . GLY A 1 278 ? -7.894 38.885 -3.361 1.00 37.44 278 GLY A O 1
ATOM 2323 N N . GLY A 1 279 ? -7.320 40.315 -4.933 1.00 39.25 279 GLY A N 1
ATOM 2324 C CA . GLY A 1 279 ? -7.316 40.929 -6.267 1.00 39.25 279 GLY A CA 1
ATOM 2325 C C . GLY A 1 279 ? -6.428 42.182 -6.362 1.00 39.25 279 GLY A C 1
ATOM 2326 O O . GLY A 1 279 ? -6.709 43.166 -5.694 1.00 39.25 279 GLY A O 1
ATOM 2327 N N . GLN A 1 280 ? -5.439 42.164 -7.272 1.00 47.09 280 GLN A N 1
ATOM 2328 C CA . GLN A 1 280 ? -4.524 43.275 -7.635 1.00 47.09 280 GLN A CA 1
ATOM 2329 C C . GLN A 1 280 ? -3.549 43.766 -6.535 1.00 47.09 280 GLN A C 1
ATOM 2331 O O . GLN A 1 280 ? -3.775 43.575 -5.347 1.00 47.09 280 GLN A O 1
ATOM 2336 N N . GLY A 1 281 ? -2.424 44.379 -6.946 1.00 40.06 281 GLY A N 1
ATOM 2337 C CA . GLY A 1 281 ? -1.399 44.889 -6.016 1.00 40.06 281 GLY A CA 1
ATOM 2338 C C . GLY A 1 281 ? 0.019 45.032 -6.591 1.00 40.06 281 GLY A C 1
ATOM 2339 O O . GLY A 1 281 ? 0.972 44.543 -5.993 1.00 40.06 281 GLY A O 1
ATOM 2340 N N . THR A 1 282 ? 0.186 45.650 -7.763 1.00 46.16 282 THR A N 1
ATOM 2341 C CA . THR A 1 282 ? 1.508 45.845 -8.392 1.00 46.16 282 THR A CA 1
ATOM 2342 C C . THR A 1 282 ? 2.257 47.032 -7.774 1.00 46.16 282 THR A C 1
ATOM 2344 O O . THR A 1 282 ? 1.781 48.150 -7.943 1.00 46.16 282 THR A O 1
ATOM 2347 N N . GLN A 1 283 ? 3.431 46.828 -7.152 1.00 42.94 283 GLN A N 1
ATOM 2348 C CA . GLN A 1 283 ? 4.518 47.833 -7.055 1.00 42.94 283 GLN A CA 1
ATOM 2349 C C . GLN A 1 283 ? 5.769 47.318 -6.313 1.00 42.94 283 GLN A C 1
ATOM 2351 O O . GLN A 1 283 ? 5.692 47.002 -5.131 1.00 42.94 283 GLN A O 1
ATOM 2356 N N . THR A 1 284 ? 6.922 47.358 -6.986 1.00 46.53 284 THR A N 1
ATOM 2357 C CA . THR A 1 284 ? 8.252 47.711 -6.440 1.00 46.53 284 THR A CA 1
ATOM 2358 C C . THR A 1 284 ? 9.092 48.269 -7.592 1.00 46.53 284 THR A C 1
ATOM 2360 O O . THR A 1 284 ? 8.882 47.864 -8.739 1.00 46.53 284 THR A O 1
ATOM 2363 N N . GLU A 1 285 ? 9.996 49.196 -7.280 1.00 44.53 285 GLU A N 1
ATOM 2364 C CA . GLU A 1 285 ? 10.975 49.797 -8.207 1.00 44.53 285 GLU A CA 1
ATOM 2365 C C . GLU A 1 285 ? 12.196 48.887 -8.447 1.00 44.53 285 GLU A C 1
ATOM 2367 O O . GLU A 1 285 ? 12.500 48.063 -7.551 1.00 44.53 285 GLU A O 1
#

Organism: NCBI:txid43138

Foldseek 3Di:
DDPPPPPPPPPDPPPDPDPDALVRLVVLLVVLVVLLVVLVVLLVVLVVLLVVLVVLLVVLLVVLVVLLCCCVPCVPDDDDDDDYDYDDDDDYDYYDYDEYYDDYDDDYYDDDDDDPVPPVCVVVVVVCVVVVVVVVVVVVVVVVVVVVVVVVVVVVVVVVVVVVVVVVVVVVVVVSVVSSVVSVVVSVVSVVSSVVSVVSSVVSVVSSVVSVVSSVVSVVLSVCSVPDDPVVSCVPPPVPCPPVVVVVVVVVVVVVVVVVVVVVVVVVVVVVPDDDDDDDDDDDD

pLDDT: mean 71.28, std 22.98, range [7.54, 97.19]

Radius of gyration: 46.46 Å; chains: 1; bounding box: 97×68×139 Å

Secondary structure (DSSP, 8-state):
---------------------HHHHHHHHHHHHHHHHHHHHHHHHHHHHHHHHHHHHHHHHHHHHHHHHHHTTTTT---------------------------------------TTHHHHHHHHHHHHHHHHHHHHHHHHHHHHHHHHHHHHHHHHHHHHHHHHHHHHHHHHHHHHHHHHHHHHHHHHHHHHHHHHHHHHHHHHHHHHHHHHHHHHHHHHHHHHHHS-HHHHHHHHTTTTTTTHHHHHHHHHHHHHHHHHHHHHHHHHHHTT------------